Protein AF-A0A183J7J1-F1 (afdb_monomer)

InterPro domains:
  IPR010541 Small nuclear ribonucleoprotein Prp3, C-terminal domain [PF06544] (223-267)
  IPR013881 Pre-mRNA-splicing factor 3 domain [PF08572] (2-200)
  IPR027104 U4/U6 small nuclear ribonucleoprotein Prp3 [PTHR14212] (3-267)

Secondary structure (DSSP, 8-state):
-PPPPPP----TTHHHHHHHHHHHHHHHHHHHHHHHHHHHHTTTHHHHHHHHHS--TTTTTSS---SS-TTTTTT-SSSSS---GGG---TT--SPPP----PPPTT--SS--PPPP---HHHHHHHHHHHHHHHHHHHHHHHHTTSSPPPPP---GGGHHHHHHHHHHH-HHHHHHHHHHHHHHHHHHHHHHHHHHSPPHHHHHHHHHHHHS---TT--EEEEEEES----HHHHHHHHHHHHHTT-EEEEE--SS-EEEEEEE--

Organism: NCBI:txid241478

Sequence (267 aa):
MRQRRQFKFHDKGEFENLANRLRAKTRLEKLQQEISQSAKKTGISSAVKLAMVAPQVAEAADAEVPGIEWWDSVILPGESYDVDVNAIKFDMINSLVEHPIQLKPPGEFHDKKFLKVYLTKKEQKKLRRQNRKEMQREKQEKIRLGLEPPPEPKVKISNLMRVLGSQAVQDPTKMEAHVREQMAKRLKKHEETNLARKLTPEQRAAKKARKLQEDTSGGVYVAVYRVTDLSHPAKKFKVEMNAKQIYLTGTVVLHKDINLIVVEGGK

Foldseek 3Di:
DDDDDDDDDDDPCPVVVVVVVVVVVVVVVVVVVVVCVVCVVVVVNVVVVCVVVVPCVVVVVVPPPFQDDPVCVVQDPDRHPPDDPVPGDRVVDDPDDDDDDDDDDQLPDPDDPDDDDDDDPVVVVVVVVVVVVVVVVVVVVCCVVVVDPDDDDLDDPVCQCVPVVVVCVVPVPVSVVVNVVVVVVVVVVVVVVVVVVDDDPVRVVVVLVVVLQDPCRSHKDKDKDKDQDPPDPVSVVCLVVVCVSSVWDFDWDDDNGIIMTIIMHDD

pLDDT: mean 84.57, std 12.47, range [46.94, 98.38]

Radius of gyration: 44.54 Å; Cα contacts (8 Å, |Δi|>4): 140; chains: 1; bounding box: 117×47×123 Å

Solvent-accessible surface area (backbone atoms only — not comparable to full-atom values): 16437 Å² total; per-residue (Å²): 134,83,82,79,83,76,87,83,84,74,66,92,57,56,66,58,52,50,49,50,52,50,52,51,50,54,49,51,52,50,50,53,50,50,51,54,51,51,27,56,74,70,69,48,44,61,62,57,44,45,73,71,60,52,70,62,64,61,69,66,59,69,51,75,77,66,63,51,56,84,79,50,55,80,67,44,99,58,72,51,80,89,61,66,74,91,74,61,72,59,86,86,68,68,97,74,83,86,80,75,84,86,74,76,68,90,48,70,63,86,67,77,81,75,78,84,87,81,75,55,73,67,52,51,54,47,54,56,50,52,55,51,51,49,56,50,48,55,50,49,49,36,35,74,72,61,79,38,80,81,82,77,84,90,69,43,82,93,43,38,63,81,76,40,35,82,60,35,71,75,40,48,68,61,48,50,50,52,40,50,48,56,47,49,52,52,51,49,53,52,50,50,55,49,54,73,68,49,70,49,74,64,57,47,49,51,55,49,47,61,68,47,56,54,79,45,85,47,49,69,43,74,49,79,44,82,39,59,79,70,80,55,65,72,59,47,50,49,54,55,50,50,31,59,73,51,63,36,48,73,49,74,49,84,46,92,67,55,21,40,41,39,39,31,27,53,133

Structure (mmCIF, N/CA/C/O backbone):
data_AF-A0A183J7J1-F1
#
_entry.id   AF-A0A183J7J1-F1
#
loop_
_atom_site.group_PDB
_atom_site.id
_atom_site.type_symbol
_atom_site.label_atom_id
_atom_site.label_alt_id
_atom_site.label_comp_id
_atom_site.label_asym_id
_atom_site.label_entity_id
_atom_site.label_seq_id
_atom_site.pdbx_PDB_ins_code
_atom_site.Cartn_x
_atom_site.Cartn_y
_atom_site.Cartn_z
_atom_site.occupancy
_atom_site.B_iso_or_equiv
_atom_site.auth_seq_id
_atom_site.auth_comp_id
_atom_site.auth_asym_id
_atom_site.auth_atom_id
_atom_site.pdbx_PDB_model_num
ATOM 1 N N . MET A 1 1 ? 78.275 -30.977 -39.137 1.00 50.03 1 MET A N 1
ATOM 2 C CA . MET A 1 1 ? 78.869 -29.655 -39.453 1.00 50.03 1 MET A CA 1
ATOM 3 C C . MET A 1 1 ? 77.787 -28.587 -39.339 1.00 50.03 1 MET A C 1
ATOM 5 O O . MET A 1 1 ? 76.775 -28.706 -40.012 1.00 50.03 1 MET A O 1
ATOM 9 N N . ARG A 1 2 ? 77.949 -27.582 -38.469 1.00 59.09 2 ARG A N 1
ATOM 10 C CA . ARG A 1 2 ? 77.017 -26.442 -38.370 1.00 59.09 2 ARG A CA 1
ATOM 11 C C . ARG A 1 2 ? 77.270 -25.499 -39.553 1.00 59.09 2 ARG A C 1
ATOM 13 O O . ARG A 1 2 ? 78.400 -25.047 -39.718 1.00 59.09 2 ARG A O 1
ATOM 20 N N . GLN A 1 3 ? 76.250 -25.216 -40.364 1.00 68.25 3 GLN A N 1
ATOM 21 C CA . GLN A 1 3 ? 76.348 -24.232 -41.449 1.00 68.25 3 GLN A CA 1
ATOM 22 C C . GLN A 1 3 ? 76.757 -22.861 -40.885 1.00 68.25 3 GLN A C 1
ATOM 24 O O . GLN A 1 3 ? 76.180 -22.382 -39.905 1.00 68.25 3 GLN A O 1
ATOM 29 N N . ARG A 1 4 ? 77.772 -22.234 -41.494 1.00 70.12 4 ARG A N 1
ATOM 30 C CA . ARG A 1 4 ? 78.181 -20.861 -41.167 1.00 70.12 4 ARG A CA 1
ATOM 31 C C . ARG A 1 4 ? 77.062 -19.901 -41.574 1.00 70.12 4 ARG A C 1
ATOM 33 O O . ARG A 1 4 ? 76.644 -19.898 -42.728 1.00 70.12 4 ARG A O 1
ATOM 40 N N . ARG A 1 5 ? 76.596 -19.077 -40.630 1.00 74.31 5 ARG A N 1
ATOM 41 C CA . ARG A 1 5 ? 75.660 -17.980 -40.911 1.00 74.31 5 ARG A CA 1
ATOM 42 C C . ARG A 1 5 ? 76.338 -16.984 -41.855 1.00 74.31 5 ARG A C 1
ATOM 44 O O . ARG A 1 5 ? 77.410 -16.480 -41.532 1.00 74.31 5 ARG A O 1
ATOM 51 N N . GLN A 1 6 ? 75.725 -16.734 -43.007 1.00 80.62 6 GLN A N 1
ATOM 52 C CA . GLN A 1 6 ? 76.156 -15.696 -43.941 1.00 80.62 6 GLN A CA 1
ATOM 53 C C . GLN A 1 6 ? 75.637 -14.328 -43.479 1.00 80.62 6 GLN A C 1
ATOM 55 O O . GLN A 1 6 ? 74.580 -14.239 -42.850 1.00 80.62 6 GLN A O 1
ATOM 60 N N . PHE A 1 7 ? 76.381 -13.264 -43.783 1.00 79.94 7 PHE A N 1
ATOM 61 C CA . PHE A 1 7 ? 75.931 -11.896 -43.537 1.00 79.94 7 PHE A CA 1
ATOM 62 C C . PHE A 1 7 ? 74.824 -11.537 -44.532 1.00 79.94 7 PHE A C 1
ATOM 64 O O . PHE A 1 7 ? 75.031 -11.595 -45.741 1.00 79.94 7 PHE A O 1
ATOM 71 N N . LYS A 1 8 ? 73.647 -11.170 -44.016 1.00 79.81 8 LYS A N 1
ATOM 72 C CA . LYS A 1 8 ? 72.538 -10.645 -44.815 1.00 79.81 8 LYS A CA 1
ATOM 73 C C . LYS A 1 8 ? 72.629 -9.122 -44.805 1.00 79.81 8 LYS A C 1
ATOM 75 O O . LYS A 1 8 ? 72.312 -8.491 -43.799 1.00 79.81 8 LYS A O 1
ATOM 80 N N . PHE A 1 9 ? 73.136 -8.553 -45.892 1.00 80.94 9 PHE A N 1
ATOM 81 C CA . PHE A 1 9 ? 73.179 -7.107 -46.072 1.00 80.94 9 PHE A CA 1
ATOM 82 C C . PHE A 1 9 ? 71.781 -6.601 -46.438 1.00 80.94 9 PHE A C 1
ATOM 84 O O . PHE A 1 9 ? 71.057 -7.256 -47.183 1.00 80.94 9 PHE A O 1
ATOM 91 N N . HIS A 1 10 ? 71.409 -5.466 -45.860 1.00 83.56 10 HIS A N 1
ATOM 92 C CA . HIS A 1 10 ? 70.147 -4.778 -46.105 1.00 83.56 10 HIS A CA 1
ATOM 93 C C . HIS A 1 10 ? 70.423 -3.486 -46.864 1.00 83.56 10 HIS A C 1
ATOM 95 O O . HIS A 1 10 ? 71.478 -2.869 -46.671 1.00 83.56 10 HIS A O 1
ATOM 101 N N . ASP A 1 11 ? 69.475 -3.072 -47.697 1.00 85.25 11 ASP A N 1
ATOM 102 C CA . ASP A 1 11 ? 69.627 -1.868 -48.500 1.00 85.25 11 ASP A CA 1
ATOM 103 C C . ASP A 1 11 ? 69.658 -0.618 -47.614 1.00 85.25 11 ASP A C 1
ATOM 105 O O . ASP A 1 11 ? 68.985 -0.513 -46.578 1.00 85.25 11 ASP A O 1
ATOM 109 N N . LYS A 1 12 ? 70.471 0.361 -48.022 1.00 81.38 12 LYS A N 1
ATOM 110 C CA . LYS A 1 12 ? 70.628 1.619 -47.288 1.00 81.38 12 LYS A CA 1
ATOM 111 C C . LYS A 1 12 ? 69.261 2.303 -47.148 1.00 81.38 12 LYS A C 1
ATOM 113 O O . LYS A 1 12 ? 68.631 2.644 -48.142 1.00 81.38 12 LYS A O 1
ATOM 118 N N . GLY A 1 13 ? 68.827 2.524 -45.906 1.00 85.38 13 GLY A N 1
ATOM 119 C CA . GLY A 1 13 ? 67.568 3.205 -45.580 1.00 85.38 13 GLY A CA 1
ATOM 120 C C . GLY A 1 13 ? 66.389 2.288 -45.223 1.00 85.38 13 GLY A C 1
ATOM 121 O O . GLY A 1 13 ? 65.382 2.783 -44.717 1.00 85.38 13 GLY A O 1
ATOM 122 N N . GLU A 1 14 ? 66.494 0.962 -45.383 1.00 85.25 14 GLU A N 1
ATOM 123 C CA . GLU A 1 14 ? 65.415 0.024 -45.013 1.00 85.25 14 GLU A CA 1
ATOM 124 C C . GLU A 1 14 ? 65.058 0.133 -43.517 1.00 85.25 14 GLU A C 1
ATOM 126 O O . GLU A 1 14 ? 63.898 0.327 -43.139 1.00 85.25 14 GLU A O 1
ATOM 131 N N . PHE A 1 15 ? 66.077 0.117 -42.655 1.00 86.56 15 PHE A N 1
ATOM 132 C CA . PHE A 1 15 ? 65.901 0.266 -41.211 1.00 86.56 15 PHE A CA 1
ATOM 133 C C . PHE A 1 15 ? 65.574 1.697 -40.778 1.00 86.56 15 PHE A C 1
ATOM 135 O O . PHE A 1 15 ? 64.911 1.881 -39.758 1.00 86.56 15 PHE A O 1
ATOM 142 N N . GLU A 1 16 ? 65.974 2.712 -41.549 1.00 87.81 16 GLU A N 1
ATOM 143 C CA . GLU A 1 16 ? 65.580 4.102 -41.289 1.00 87.81 16 GLU A CA 1
ATOM 144 C C . GLU A 1 16 ? 64.076 4.285 -41.523 1.00 87.81 16 GLU A C 1
ATOM 146 O O . GLU A 1 16 ? 63.375 4.853 -40.683 1.00 87.81 16 GLU A O 1
ATOM 151 N N . ASN A 1 17 ? 63.550 3.710 -42.608 1.00 87.56 17 ASN A N 1
ATOM 152 C CA . ASN A 1 17 ? 62.121 3.697 -42.914 1.00 87.56 17 ASN A CA 1
ATOM 153 C C . ASN A 1 17 ? 61.324 2.890 -41.885 1.00 87.56 17 ASN A C 1
ATOM 155 O O . ASN A 1 17 ? 60.273 3.345 -41.422 1.00 87.56 17 ASN A O 1
ATOM 159 N N . LEU A 1 18 ? 61.832 1.723 -41.478 1.00 90.12 18 LEU A N 1
ATOM 160 C CA . LEU A 1 18 ? 61.223 0.919 -40.419 1.00 90.12 18 LEU A CA 1
ATOM 161 C C . LEU A 1 18 ? 61.182 1.687 -39.089 1.00 90.12 18 LEU A C 1
ATOM 163 O O . LEU A 1 18 ? 60.139 1.735 -38.438 1.00 90.12 18 LEU A O 1
ATOM 167 N N . ALA A 1 19 ? 62.282 2.346 -38.715 1.00 89.38 19 ALA A N 1
ATOM 168 C CA . ALA A 1 19 ? 62.356 3.163 -37.509 1.00 89.38 19 ALA A CA 1
ATOM 169 C C . ALA A 1 19 ? 61.401 4.362 -37.573 1.00 89.38 19 ALA A C 1
ATOM 171 O O . ALA A 1 19 ? 60.740 4.674 -36.584 1.00 89.38 19 ALA A O 1
ATOM 172 N N . ASN A 1 20 ? 61.275 5.015 -38.730 1.00 91.31 20 ASN A N 1
ATOM 173 C CA . ASN A 1 20 ? 60.340 6.122 -38.924 1.00 91.31 20 ASN A CA 1
ATOM 174 C C . ASN A 1 20 ? 58.879 5.667 -38.819 1.00 91.31 20 ASN A C 1
ATOM 176 O O . ASN A 1 20 ? 58.095 6.327 -38.137 1.00 91.31 20 ASN A O 1
ATOM 180 N N . ARG A 1 21 ? 58.523 4.509 -39.393 1.00 90.44 21 ARG A N 1
ATOM 181 C CA . ARG A 1 21 ? 57.197 3.891 -39.208 1.00 90.44 21 ARG A CA 1
ATOM 182 C C . ARG A 1 21 ? 56.931 3.552 -37.747 1.00 90.44 21 ARG A C 1
ATOM 184 O O . ARG A 1 21 ? 55.854 3.856 -37.242 1.00 90.44 21 ARG A O 1
ATOM 191 N N . LEU A 1 22 ? 57.916 2.974 -37.057 1.00 92.81 22 LEU A N 1
ATOM 192 C CA . LEU A 1 22 ? 57.792 2.636 -35.642 1.00 92.81 22 LEU A CA 1
ATOM 193 C C . LEU A 1 22 ? 57.547 3.899 -34.807 1.00 92.81 22 LEU A C 1
ATOM 195 O O . LEU A 1 22 ? 56.581 3.948 -34.057 1.00 92.81 22 LEU A O 1
ATOM 199 N N . ARG A 1 23 ? 58.349 4.954 -35.010 1.00 92.00 23 ARG A N 1
ATOM 200 C CA . ARG A 1 23 ? 58.187 6.256 -34.339 1.00 92.00 23 ARG A CA 1
ATOM 201 C C . ARG A 1 23 ? 56.835 6.895 -34.639 1.00 92.00 23 ARG A C 1
ATOM 203 O O . ARG A 1 23 ? 56.226 7.451 -33.730 1.00 92.00 23 ARG A O 1
ATOM 210 N N . ALA A 1 24 ? 56.367 6.835 -35.886 1.00 88.81 24 ALA A N 1
ATOM 211 C CA . ALA A 1 24 ? 55.054 7.348 -36.270 1.00 88.81 24 ALA A CA 1
ATOM 212 C C . ALA A 1 24 ? 53.933 6.597 -35.538 1.00 88.81 24 ALA A C 1
ATOM 214 O O . ALA A 1 24 ? 53.057 7.233 -34.956 1.00 88.81 24 ALA A O 1
ATOM 215 N N . LYS A 1 25 ? 54.018 5.262 -35.466 1.00 91.62 25 LYS A N 1
ATOM 216 C CA . LYS A 1 25 ? 53.085 4.433 -34.695 1.00 91.62 25 LYS A CA 1
ATOM 217 C C . LYS A 1 25 ? 53.100 4.797 -33.208 1.00 91.62 25 LYS A C 1
ATOM 219 O O . LYS A 1 25 ? 52.044 5.039 -32.635 1.00 91.62 25 LYS A O 1
ATOM 224 N N . THR A 1 26 ? 54.279 4.940 -32.598 1.00 90.38 26 THR A N 1
ATOM 225 C CA . THR A 1 26 ? 54.386 5.333 -31.181 1.00 90.38 26 THR A CA 1
ATOM 226 C C . THR A 1 26 ? 53.848 6.745 -30.930 1.00 90.38 26 THR A C 1
ATOM 228 O O . THR A 1 26 ? 53.271 7.004 -29.878 1.00 90.38 26 THR A O 1
ATOM 231 N N . ARG A 1 27 ? 54.020 7.681 -31.878 1.00 88.06 27 ARG A N 1
ATOM 232 C CA . ARG A 1 27 ? 53.439 9.034 -31.789 1.00 88.06 27 ARG A CA 1
ATOM 233 C C . ARG A 1 27 ? 51.917 8.995 -31.847 1.00 88.06 27 ARG A C 1
ATOM 235 O O . ARG A 1 27 ? 51.290 9.673 -31.044 1.00 88.06 27 ARG A O 1
ATOM 242 N N . LEU A 1 28 ? 51.339 8.197 -32.745 1.00 85.19 28 LEU A N 1
ATOM 243 C CA . LEU A 1 28 ? 49.889 8.019 -32.830 1.00 85.19 28 LEU A CA 1
ATOM 244 C C . LEU A 1 28 ? 49.324 7.389 -31.552 1.00 85.19 28 LEU A C 1
ATOM 246 O O . LEU A 1 28 ? 48.333 7.886 -31.027 1.00 85.19 28 LEU A O 1
ATOM 250 N N . GLU A 1 29 ? 49.986 6.371 -30.998 1.00 87.75 29 GLU A N 1
ATOM 251 C CA . GLU A 1 29 ? 49.590 5.763 -29.720 1.00 87.75 29 GLU A CA 1
ATOM 252 C C . GLU A 1 29 ? 49.668 6.763 -28.556 1.00 87.75 29 GLU A C 1
ATOM 254 O O . GLU A 1 29 ? 48.747 6.835 -27.743 1.00 87.75 29 GLU A O 1
ATOM 259 N N . LYS A 1 30 ? 50.724 7.588 -28.490 1.00 88.88 30 LYS A N 1
ATOM 260 C CA . LYS A 1 30 ? 50.824 8.668 -27.493 1.00 88.88 30 LYS A CA 1
ATOM 261 C C . LYS A 1 30 ? 49.721 9.707 -27.661 1.00 88.88 30 LYS A C 1
ATOM 263 O O . LYS A 1 30 ? 49.088 10.064 -26.674 1.00 88.88 30 LYS A O 1
ATOM 268 N N . LEU A 1 31 ? 49.451 10.141 -28.891 1.00 80.06 31 LEU A N 1
ATOM 269 C CA . LEU A 1 31 ? 48.384 11.097 -29.186 1.00 80.06 31 LEU A CA 1
ATOM 270 C C . LEU A 1 31 ? 47.016 10.528 -28.782 1.00 80.06 31 LEU A C 1
ATOM 272 O O . LEU A 1 31 ? 46.217 11.207 -28.145 1.00 80.06 31 LEU A O 1
ATOM 276 N N . GLN A 1 32 ? 46.762 9.251 -29.077 1.00 81.06 32 GLN A N 1
ATOM 277 C CA . GLN A 1 32 ? 45.548 8.548 -28.666 1.00 81.06 32 GLN A CA 1
ATOM 278 C C . GLN A 1 32 ? 45.433 8.468 -27.135 1.00 81.06 32 GLN A C 1
ATOM 280 O O . GLN A 1 32 ? 44.353 8.688 -26.580 1.00 81.06 32 GLN A O 1
ATOM 285 N N . GLN A 1 33 ? 46.539 8.206 -26.432 1.00 84.06 33 GLN A N 1
ATOM 286 C CA . GLN A 1 33 ? 46.578 8.231 -24.970 1.00 84.06 33 GLN A CA 1
ATOM 287 C C . GLN A 1 33 ? 46.314 9.636 -24.415 1.00 84.06 33 GLN A C 1
ATOM 289 O O . GLN A 1 33 ? 45.506 9.765 -23.496 1.00 84.06 33 GLN A O 1
ATOM 294 N N . GLU A 1 34 ? 46.913 10.682 -24.980 1.00 83.50 34 GLU A N 1
ATOM 295 C CA . GLU A 1 34 ? 46.702 12.078 -24.576 1.00 83.50 34 GLU A CA 1
ATOM 296 C C . GLU A 1 34 ? 45.262 12.537 -24.812 1.00 83.50 34 GLU A C 1
ATOM 298 O O . GLU A 1 34 ? 44.652 13.117 -23.912 1.00 83.50 34 GLU A O 1
ATOM 303 N N . ILE A 1 35 ? 44.673 12.208 -25.966 1.00 79.12 35 ILE A N 1
ATOM 304 C CA . ILE A 1 35 ? 43.254 12.452 -26.254 1.00 79.12 35 ILE A CA 1
ATOM 305 C C . ILE A 1 35 ? 42.384 11.707 -25.236 1.00 79.12 35 ILE A C 1
ATOM 307 O O . ILE A 1 35 ? 41.473 12.298 -24.659 1.00 79.12 35 ILE A O 1
ATOM 311 N N . SER A 1 36 ? 42.692 10.441 -24.926 1.00 76.06 36 SER A N 1
ATOM 312 C CA . SER A 1 36 ? 41.942 9.671 -23.923 1.00 76.06 36 SER A CA 1
ATOM 313 C C . SER A 1 36 ? 42.050 10.262 -22.509 1.00 76.06 36 SER A C 1
ATOM 315 O O . SER A 1 36 ? 41.080 10.237 -21.750 1.00 76.06 36 SER A O 1
ATOM 317 N N . GLN A 1 37 ? 43.210 10.808 -22.132 1.00 80.88 37 GLN A N 1
ATOM 318 C CA . GLN A 1 37 ? 43.430 11.435 -20.829 1.00 80.88 37 GLN A CA 1
ATOM 319 C C . GLN A 1 37 ? 42.753 12.805 -20.746 1.00 80.88 37 GLN A C 1
ATOM 321 O O . GLN A 1 37 ? 42.123 13.114 -19.737 1.00 80.88 37 GLN A O 1
ATOM 326 N N . SER A 1 38 ? 42.820 13.599 -21.813 1.00 76.50 38 SER A N 1
ATOM 327 C CA . SER A 1 38 ? 42.137 14.891 -21.920 1.00 76.50 38 SER A CA 1
ATOM 328 C C . SER A 1 38 ? 40.614 14.724 -21.939 1.00 76.50 38 SER A C 1
ATOM 330 O O . SER A 1 38 ? 39.910 15.450 -21.239 1.00 76.50 38 SER A O 1
ATOM 332 N N . ALA A 1 39 ? 40.090 13.703 -22.626 1.00 71.56 39 ALA A N 1
ATOM 333 C CA . ALA A 1 39 ? 38.671 13.339 -22.595 1.00 71.56 39 ALA A CA 1
ATOM 334 C C . ALA A 1 39 ? 38.208 12.863 -21.203 1.00 71.56 39 ALA A C 1
ATOM 336 O O . ALA A 1 39 ? 37.089 13.158 -20.785 1.00 71.56 39 ALA A O 1
ATOM 337 N N . LYS A 1 40 ? 39.069 12.163 -20.444 1.00 69.19 40 LYS A N 1
ATOM 338 C CA . LYS A 1 40 ? 38.811 11.817 -19.031 1.00 69.19 40 LYS A CA 1
ATOM 339 C C . LYS A 1 40 ? 38.784 13.052 -18.128 1.00 69.19 40 LYS A C 1
ATOM 341 O O . LYS A 1 40 ? 37.948 13.112 -17.237 1.00 69.19 40 LYS A O 1
ATOM 346 N N . LYS A 1 41 ? 39.672 14.028 -18.353 1.00 75.62 41 LYS A N 1
ATOM 347 C CA . LYS A 1 41 ? 39.737 15.277 -17.568 1.00 75.62 41 LYS A CA 1
ATOM 348 C C . LYS A 1 41 ? 38.568 16.227 -17.845 1.00 75.62 41 LYS A C 1
ATOM 350 O O . LYS A 1 41 ? 38.117 16.901 -16.931 1.00 75.62 41 LYS A O 1
ATOM 355 N N . THR A 1 42 ? 38.080 16.274 -19.084 1.00 71.19 42 THR A N 1
ATOM 356 C CA . THR A 1 42 ? 36.971 17.151 -19.512 1.00 71.19 42 THR A CA 1
ATOM 357 C C . THR A 1 42 ? 35.584 16.539 -19.301 1.00 71.19 42 THR A C 1
ATOM 359 O O . THR A 1 42 ? 34.584 17.190 -19.581 1.00 71.19 42 THR A O 1
ATOM 362 N N . GLY A 1 43 ? 35.495 15.291 -18.826 1.00 60.97 43 GLY A N 1
ATOM 363 C CA . GLY A 1 43 ? 34.215 14.610 -18.600 1.00 60.97 43 GLY A CA 1
ATOM 364 C C . GLY A 1 43 ? 33.514 14.110 -19.874 1.00 60.97 43 GLY A C 1
ATOM 365 O O . GLY A 1 43 ? 32.453 13.508 -19.781 1.00 60.97 43 GLY A O 1
ATOM 366 N N . ILE A 1 44 ? 34.117 14.272 -21.061 1.00 65.25 44 ILE A N 1
ATOM 367 C CA . ILE A 1 44 ? 33.566 13.842 -22.370 1.00 65.25 44 ILE A CA 1
ATOM 368 C C . ILE A 1 44 ? 33.931 12.372 -22.687 1.00 65.25 44 ILE A C 1
ATOM 370 O O . ILE A 1 44 ? 33.662 11.833 -23.760 1.00 65.25 44 ILE A O 1
ATOM 374 N N . SER A 1 45 ? 34.536 11.665 -21.729 1.00 62.28 45 SER A N 1
ATOM 375 C CA . SER A 1 45 ? 34.983 10.277 -21.899 1.00 62.28 45 SER A CA 1
ATOM 376 C C . SER A 1 45 ? 33.873 9.296 -22.304 1.00 62.28 45 SER A C 1
ATOM 378 O O . SER A 1 45 ? 34.164 8.299 -22.965 1.00 62.28 45 SER A O 1
ATOM 380 N N . SER A 1 46 ? 32.617 9.589 -21.953 1.00 57.47 46 SER A N 1
ATOM 381 C CA . SER A 1 46 ? 31.440 8.793 -22.306 1.00 57.47 46 SER A CA 1
ATOM 382 C C . SER A 1 46 ? 31.061 8.922 -23.780 1.00 57.47 46 SER A C 1
ATOM 384 O O . SER A 1 46 ? 30.777 7.901 -24.387 1.00 57.47 46 SER A O 1
ATOM 386 N N . ALA A 1 47 ? 31.132 10.114 -24.384 1.00 58.09 47 ALA A N 1
ATOM 387 C CA . ALA A 1 47 ? 30.810 10.335 -25.799 1.00 58.09 47 ALA A CA 1
ATOM 388 C C . ALA A 1 47 ? 31.852 9.707 -26.740 1.00 58.09 47 ALA A C 1
ATOM 390 O O . ALA A 1 47 ? 31.492 9.081 -27.731 1.00 58.09 47 ALA A O 1
ATOM 391 N N . VAL A 1 48 ? 33.142 9.793 -26.392 1.00 62.84 48 VAL A N 1
ATOM 392 C CA . VAL A 1 48 ? 34.221 9.139 -27.158 1.00 62.84 48 VAL A CA 1
ATOM 393 C C . VAL A 1 48 ? 34.134 7.617 -27.032 1.00 62.84 48 VAL A C 1
ATOM 395 O O . VAL A 1 48 ? 34.303 6.910 -28.019 1.00 62.84 48 VAL A O 1
ATOM 398 N N . LYS A 1 49 ? 33.811 7.091 -25.840 1.00 58.22 49 LYS A N 1
ATOM 399 C CA . LYS A 1 49 ? 33.546 5.657 -25.676 1.00 58.22 49 LYS A CA 1
ATOM 400 C C . LYS A 1 49 ? 32.265 5.215 -26.363 1.00 58.22 49 LYS A C 1
ATOM 402 O O . LYS A 1 49 ? 32.294 4.150 -26.938 1.00 58.22 49 LYS A O 1
ATOM 407 N N . LEU A 1 50 ? 31.179 5.984 -26.347 1.00 55.47 50 LEU A N 1
ATOM 408 C CA . LEU A 1 50 ? 29.957 5.669 -27.097 1.00 55.47 50 LEU A CA 1
ATOM 409 C C . LEU A 1 50 ? 30.208 5.674 -28.604 1.00 55.47 50 LEU A C 1
ATOM 411 O O . LEU A 1 50 ? 29.683 4.815 -29.289 1.00 55.47 50 LEU A O 1
ATOM 415 N N . ALA A 1 51 ? 31.064 6.557 -29.114 1.00 58.78 51 ALA A N 1
ATOM 416 C CA . ALA A 1 51 ? 31.506 6.498 -30.506 1.00 58.78 51 ALA A CA 1
ATOM 417 C C . ALA A 1 51 ? 32.377 5.258 -30.807 1.00 58.78 51 ALA A C 1
ATOM 419 O O . ALA A 1 51 ? 32.411 4.798 -31.941 1.00 58.78 51 ALA A O 1
ATOM 420 N N . MET A 1 52 ? 33.067 4.705 -29.800 1.00 57.56 52 MET A N 1
ATOM 421 C CA . MET A 1 52 ? 33.882 3.481 -29.908 1.00 57.56 52 MET A CA 1
ATOM 422 C C . MET A 1 52 ? 33.136 2.176 -29.546 1.00 57.56 52 MET A C 1
ATOM 424 O O . MET A 1 52 ? 33.619 1.103 -29.884 1.00 57.56 52 MET A O 1
ATOM 428 N N . VAL A 1 53 ? 32.023 2.260 -28.807 1.00 51.19 53 VAL A N 1
ATOM 429 C CA . VAL A 1 53 ? 31.224 1.154 -28.225 1.00 51.19 53 VAL A CA 1
ATOM 430 C C . VAL A 1 53 ? 29.822 1.107 -28.823 1.00 51.19 53 VAL A C 1
ATOM 432 O O . VAL A 1 53 ? 29.102 0.144 -28.574 1.00 51.19 53 VAL A O 1
ATOM 435 N N . ALA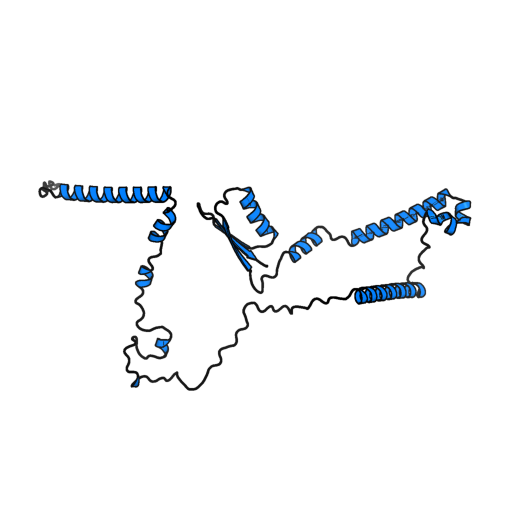 A 1 54 ? 29.422 2.101 -29.628 1.00 48.72 54 ALA A N 1
ATOM 436 C CA . ALA A 1 54 ? 28.356 1.896 -30.593 1.00 48.72 54 ALA A CA 1
ATOM 437 C C . ALA A 1 54 ? 28.690 0.562 -31.260 1.00 48.72 54 ALA A C 1
ATOM 439 O O . ALA A 1 54 ? 29.791 0.443 -31.816 1.00 48.72 54 ALA A O 1
ATOM 440 N N . PRO A 1 55 ? 27.836 -0.467 -31.093 1.00 46.94 55 PRO A N 1
ATOM 441 C CA . PRO A 1 55 ? 28.088 -1.720 -31.758 1.00 46.94 55 PRO A CA 1
ATOM 442 C C . PRO A 1 55 ? 28.272 -1.341 -33.212 1.00 46.94 55 PRO A C 1
ATOM 444 O O . PRO A 1 55 ? 27.621 -0.413 -33.709 1.00 46.94 55 PRO A O 1
ATOM 447 N N . GLN A 1 56 ? 29.213 -1.998 -33.865 1.00 50.16 56 GLN A N 1
ATOM 448 C CA . GLN A 1 56 ? 29.211 -2.016 -35.302 1.00 50.16 56 GLN A CA 1
ATOM 449 C C . GLN A 1 56 ? 27.818 -2.502 -35.713 1.00 50.16 56 GLN A C 1
ATOM 451 O O . GLN A 1 56 ? 27.568 -3.689 -35.831 1.00 50.16 56 GLN A O 1
ATOM 456 N N . VAL A 1 57 ? 26.885 -1.574 -35.929 1.00 49.56 57 VAL A N 1
ATOM 457 C CA . VAL A 1 57 ? 25.684 -1.822 -36.721 1.00 49.56 57 VAL A CA 1
ATOM 458 C C . VAL A 1 57 ? 26.136 -2.256 -38.123 1.00 49.56 57 VAL A C 1
ATOM 460 O O . VAL A 1 57 ? 25.369 -2.869 -38.842 1.00 49.56 57 VAL A O 1
ATOM 463 N N . ALA A 1 58 ? 27.416 -2.041 -38.460 1.00 51.03 58 ALA A N 1
ATOM 464 C CA . ALA A 1 58 ? 28.110 -2.688 -39.558 1.00 51.03 58 ALA A CA 1
ATOM 465 C C . ALA A 1 58 ? 28.180 -4.234 -39.465 1.00 51.03 58 ALA A C 1
ATOM 467 O O . ALA A 1 58 ? 28.030 -4.860 -40.498 1.00 51.03 58 ALA A O 1
ATOM 468 N N . GLU A 1 59 ? 28.290 -4.885 -38.295 1.00 50.59 59 GL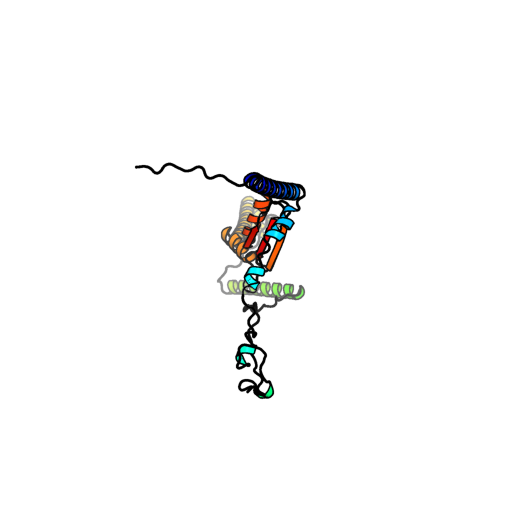U A N 1
ATOM 469 C CA . GLU A 1 59 ? 28.269 -6.369 -38.232 1.00 50.59 59 GLU A CA 1
ATOM 470 C C . GLU A 1 59 ? 26.852 -6.946 -38.425 1.00 50.59 59 GLU A C 1
ATOM 472 O O . GLU A 1 59 ? 26.697 -8.075 -38.878 1.00 50.59 59 GLU A O 1
ATOM 477 N N . ALA A 1 60 ? 25.800 -6.165 -38.146 1.00 50.12 60 ALA A N 1
ATOM 478 C CA . ALA A 1 60 ? 24.434 -6.489 -38.573 1.00 50.12 60 ALA A CA 1
ATOM 479 C C . ALA A 1 60 ? 24.139 -6.038 -40.018 1.00 50.12 60 ALA A C 1
ATOM 481 O O . ALA A 1 60 ? 23.117 -6.429 -40.575 1.00 50.12 60 ALA A O 1
ATOM 482 N N . ALA A 1 61 ? 25.019 -5.233 -40.621 1.00 51.56 61 ALA A N 1
ATOM 483 C CA . ALA A 1 61 ? 24.956 -4.860 -42.033 1.00 51.56 61 ALA A CA 1
ATOM 484 C C . ALA A 1 61 ? 25.633 -5.896 -42.950 1.00 51.56 61 ALA A C 1
ATOM 486 O O . ALA A 1 61 ? 25.450 -5.819 -44.160 1.00 51.56 61 ALA A O 1
ATOM 487 N N . ASP A 1 62 ? 26.365 -6.866 -42.384 1.00 51.28 62 ASP A N 1
ATOM 488 C CA . ASP A 1 62 ? 26.906 -8.030 -43.104 1.00 51.28 62 ASP A CA 1
ATOM 489 C C . ASP A 1 62 ? 25.902 -9.196 -43.198 1.00 51.28 62 ASP A C 1
ATOM 491 O O . ASP A 1 62 ? 26.172 -10.201 -43.857 1.00 51.28 62 ASP A O 1
ATOM 495 N N . ALA A 1 63 ? 24.721 -9.083 -42.574 1.00 59.53 63 ALA A N 1
ATOM 496 C CA . ALA A 1 63 ? 23.583 -9.874 -43.020 1.00 59.53 63 ALA A CA 1
ATOM 497 C C . ALA A 1 63 ? 23.193 -9.323 -44.395 1.00 59.53 63 ALA A C 1
ATOM 499 O O . ALA A 1 63 ? 22.696 -8.199 -44.471 1.00 59.53 63 ALA A O 1
ATOM 500 N N . GLU A 1 64 ? 23.463 -10.080 -45.467 1.00 68.75 64 GLU A N 1
ATOM 501 C CA . GLU A 1 64 ? 22.969 -9.753 -46.807 1.00 68.75 64 GLU A CA 1
ATOM 502 C C . GLU A 1 64 ? 21.494 -9.380 -46.679 1.00 68.75 64 GLU A C 1
ATOM 504 O O . GLU A 1 64 ? 20.680 -10.200 -46.248 1.00 68.75 64 GLU A O 1
ATOM 509 N N . VAL A 1 65 ? 21.177 -8.111 -46.963 1.00 73.19 65 VAL A N 1
ATOM 510 C CA . VAL A 1 65 ? 19.799 -7.625 -46.973 1.00 73.19 65 VAL A CA 1
ATOM 511 C C . VAL A 1 65 ? 19.032 -8.582 -47.879 1.00 73.19 65 VAL A C 1
ATOM 513 O O . VAL A 1 65 ? 19.385 -8.673 -49.058 1.00 73.19 65 VAL A O 1
ATOM 516 N N . PRO A 1 66 ? 18.046 -9.333 -47.351 1.00 79.44 66 PRO A N 1
ATOM 517 C CA . PRO A 1 66 ? 17.333 -10.301 -48.161 1.00 79.44 66 PRO A CA 1
ATOM 518 C C . PRO A 1 66 ? 16.744 -9.604 -49.383 1.00 79.44 66 PRO A C 1
ATOM 520 O O . PRO A 1 66 ? 16.171 -8.520 -49.264 1.00 79.44 66 PRO A O 1
ATOM 523 N N . GLY A 1 67 ? 16.886 -10.223 -50.556 1.00 80.44 67 GLY A N 1
ATOM 524 C CA . GLY A 1 67 ? 16.357 -9.672 -51.807 1.00 80.44 67 GLY A CA 1
ATOM 525 C C . GLY A 1 67 ? 14.837 -9.479 -51.795 1.00 80.44 67 GLY A C 1
ATOM 526 O O . GLY A 1 67 ? 14.329 -8.709 -52.607 1.00 80.44 67 GLY A O 1
ATOM 527 N N . ILE A 1 68 ? 14.137 -10.146 -50.866 1.00 85.50 68 ILE A N 1
ATOM 528 C CA . ILE A 1 68 ? 12.696 -10.064 -50.615 1.00 85.50 68 ILE A CA 1
ATOM 529 C C . ILE A 1 68 ? 12.421 -10.071 -49.104 1.00 85.50 68 ILE A C 1
ATOM 531 O O . ILE A 1 68 ? 13.030 -10.834 -48.348 1.00 85.50 68 ILE A O 1
ATOM 535 N N . GLU A 1 69 ? 11.461 -9.257 -48.660 1.00 88.38 69 GLU A N 1
ATOM 536 C CA . GLU A 1 69 ? 10.969 -9.265 -47.283 1.00 88.38 69 GLU A CA 1
ATOM 537 C C . GLU A 1 69 ? 10.124 -10.519 -46.967 1.00 88.38 69 GLU A C 1
ATOM 539 O O . GLU A 1 69 ? 9.405 -11.066 -47.798 1.00 88.38 69 GLU A O 1
ATOM 544 N N . TRP A 1 70 ? 10.169 -10.995 -45.722 1.00 86.75 70 TRP A N 1
ATOM 545 C CA . TRP A 1 70 ? 9.577 -12.282 -45.313 1.00 86.75 70 TRP A CA 1
ATOM 546 C C . TRP A 1 70 ? 8.055 -12.411 -45.504 1.00 86.75 70 TRP A C 1
ATOM 548 O O . TRP A 1 70 ? 7.538 -13.525 -45.488 1.00 86.75 70 TRP A O 1
ATOM 558 N N . TRP A 1 71 ? 7.324 -11.302 -45.619 1.00 86.19 71 TRP A N 1
ATOM 559 C CA . TRP A 1 71 ? 5.881 -11.307 -45.872 1.00 86.19 71 TRP A CA 1
ATOM 560 C C . TRP A 1 71 ? 5.562 -11.391 -47.373 1.00 86.19 71 TRP A C 1
ATOM 562 O O . TRP A 1 71 ? 4.534 -11.955 -47.740 1.00 86.19 71 TRP A O 1
ATOM 572 N N . ASP A 1 72 ? 6.464 -10.911 -48.232 1.00 84.06 72 ASP A N 1
ATOM 573 C CA . ASP A 1 72 ? 6.363 -11.000 -49.692 1.00 84.06 72 ASP A CA 1
ATOM 574 C C . ASP A 1 72 ? 6.741 -12.384 -50.225 1.00 84.06 72 ASP A C 1
ATOM 576 O O . ASP A 1 72 ? 6.188 -12.830 -51.229 1.00 84.06 72 ASP A O 1
ATOM 580 N N . SER A 1 73 ? 7.643 -13.099 -49.548 1.00 83.69 73 SER A N 1
ATOM 581 C CA . SER A 1 73 ? 8.104 -14.435 -49.966 1.00 83.69 73 SER A CA 1
ATOM 582 C C . SER A 1 73 ? 6.993 -15.488 -50.024 1.00 83.69 73 SER A C 1
ATOM 584 O O . SER A 1 73 ? 7.127 -16.508 -50.693 1.00 83.69 73 SER A O 1
ATOM 586 N N . VAL A 1 74 ? 5.884 -15.250 -49.323 1.00 83.94 74 VAL A N 1
ATOM 587 C CA . VAL A 1 74 ? 4.701 -16.120 -49.326 1.00 83.94 74 VAL A CA 1
ATOM 588 C C . VAL A 1 74 ? 3.852 -15.908 -50.585 1.00 83.94 74 VAL A C 1
ATOM 590 O O . VAL A 1 74 ? 3.103 -16.797 -50.987 1.00 83.94 74 VAL A O 1
ATOM 593 N N . ILE A 1 75 ? 3.963 -14.733 -51.207 1.00 82.19 75 ILE A N 1
ATOM 594 C CA . ILE A 1 75 ? 3.148 -14.300 -52.346 1.00 82.19 75 ILE A CA 1
ATOM 595 C C . ILE A 1 75 ? 3.945 -14.412 -53.650 1.00 82.19 75 ILE A C 1
ATOM 597 O O . ILE A 1 75 ? 3.398 -14.798 -54.684 1.00 82.19 75 ILE A O 1
ATOM 601 N N . LEU A 1 76 ? 5.233 -14.065 -53.611 1.00 81.50 76 LEU A N 1
ATOM 602 C CA . LEU A 1 76 ? 6.103 -14.031 -54.777 1.00 81.50 76 LEU A CA 1
ATOM 603 C C . LEU A 1 76 ? 6.782 -15.395 -54.998 1.00 81.50 76 LEU A C 1
ATOM 605 O O . LEU A 1 76 ? 7.336 -15.967 -54.064 1.00 81.50 76 LEU A O 1
ATOM 609 N N . PRO A 1 77 ? 6.806 -15.918 -56.237 1.00 74.69 77 PRO A N 1
ATOM 610 C CA . PRO A 1 77 ? 7.401 -17.220 -56.548 1.00 74.69 77 PRO A CA 1
ATOM 611 C C . PRO A 1 77 ? 8.941 -17.205 -56.677 1.00 74.69 77 PRO A C 1
ATOM 613 O O . PRO A 1 77 ? 9.513 -18.211 -57.093 1.00 74.69 77 PRO A O 1
ATOM 616 N N . GLY A 1 78 ? 9.615 -16.086 -56.378 1.00 72.81 78 GLY A N 1
ATOM 617 C CA . GLY A 1 78 ? 11.058 -15.884 -56.588 1.00 72.81 78 GLY A CA 1
ATOM 618 C C . GLY A 1 78 ? 11.789 -15.339 -55.356 1.00 72.81 78 GLY A C 1
ATOM 619 O O . GLY A 1 78 ? 11.166 -15.095 -54.332 1.00 72.81 78 GLY A O 1
ATOM 620 N N . GLU A 1 79 ? 13.110 -15.153 -55.468 1.00 73.31 79 GLU A N 1
ATOM 621 C CA . GLU A 1 79 ? 13.997 -14.612 -54.411 1.00 73.31 79 GLU A CA 1
ATOM 622 C C . GLU A 1 79 ? 14.335 -13.116 -54.602 1.00 73.31 79 GLU A C 1
ATOM 624 O O . GLU A 1 79 ? 15.037 -12.520 -53.784 1.00 73.31 79 GLU A O 1
ATOM 629 N N . SER A 1 80 ? 13.826 -12.493 -55.673 1.00 77.69 80 SER A N 1
ATOM 630 C CA . SER A 1 80 ? 13.949 -11.059 -55.960 1.00 77.69 80 SER A CA 1
ATOM 631 C C . SER A 1 80 ? 12.617 -10.436 -56.399 1.00 77.69 80 SER A C 1
ATOM 633 O O . SER A 1 80 ? 11.733 -11.111 -56.927 1.00 77.69 80 SER A O 1
ATOM 635 N N . TYR A 1 81 ? 12.490 -9.117 -56.231 1.00 81.06 81 TYR A N 1
ATOM 636 C CA . TYR A 1 81 ? 11.330 -8.339 -56.692 1.00 81.06 81 TYR A CA 1
ATOM 637 C C . TYR A 1 81 ? 11.223 -8.190 -58.224 1.00 81.06 81 TYR A C 1
ATOM 639 O O . TYR A 1 81 ? 10.275 -7.576 -58.711 1.00 81.06 81 TYR A O 1
ATOM 647 N N . ASP A 1 82 ? 12.172 -8.734 -58.992 1.00 79.19 82 ASP A N 1
ATOM 648 C CA . ASP A 1 82 ? 12.201 -8.651 -60.458 1.00 79.19 82 ASP A CA 1
ATOM 649 C C . ASP A 1 82 ? 11.349 -9.770 -61.083 1.00 79.19 82 ASP A C 1
ATOM 651 O O . ASP A 1 82 ? 11.847 -10.723 -61.685 1.00 79.19 82 ASP A O 1
ATOM 655 N N . VAL A 1 83 ? 10.037 -9.693 -60.851 1.00 72.25 83 VAL A N 1
ATOM 656 C CA . VAL A 1 83 ? 9.035 -10.665 -61.310 1.00 72.25 83 VAL A CA 1
ATOM 657 C C . VAL A 1 83 ? 7.967 -9.983 -62.163 1.00 72.25 83 VAL A C 1
ATOM 659 O O . VAL A 1 83 ? 7.458 -8.916 -61.821 1.00 72.25 83 VAL A O 1
ATOM 662 N N . ASP A 1 84 ? 7.604 -10.613 -63.285 1.00 75.69 84 ASP A N 1
ATOM 663 C CA . ASP A 1 84 ? 6.550 -10.117 -64.176 1.00 75.69 84 ASP A CA 1
ATOM 664 C C . ASP A 1 84 ? 5.182 -10.216 -63.491 1.00 75.69 84 ASP A C 1
ATOM 666 O O . ASP A 1 84 ? 4.641 -11.306 -63.296 1.00 75.69 84 ASP A O 1
ATOM 670 N N . VAL A 1 85 ? 4.612 -9.056 -63.157 1.00 70.06 85 VAL A N 1
ATOM 671 C CA . VAL A 1 85 ? 3.338 -8.901 -62.439 1.00 70.06 85 VAL A CA 1
ATOM 672 C C . VAL A 1 85 ? 2.187 -9.646 -63.125 1.00 70.06 85 VAL A C 1
ATOM 674 O O . VAL A 1 85 ? 1.295 -10.152 -62.448 1.00 70.06 85 VAL A O 1
ATOM 677 N N . ASN A 1 86 ? 2.215 -9.773 -64.457 1.00 70.25 86 ASN A N 1
ATOM 678 C CA . ASN A 1 86 ? 1.158 -10.451 -65.216 1.00 70.25 86 ASN A CA 1
ATOM 679 C C . ASN A 1 86 ? 1.244 -11.986 -65.146 1.00 70.25 86 ASN A C 1
ATOM 681 O O . ASN A 1 86 ? 0.271 -12.669 -65.466 1.00 70.25 86 ASN A O 1
ATOM 685 N N . ALA A 1 87 ? 2.393 -12.531 -64.738 1.00 69.50 87 ALA A N 1
ATOM 686 C CA . ALA A 1 87 ? 2.619 -13.965 -64.578 1.00 69.50 87 ALA A CA 1
ATOM 687 C C . ALA A 1 87 ? 2.388 -14.451 -63.133 1.00 69.50 87 ALA A C 1
ATOM 689 O O . ALA A 1 87 ? 2.412 -15.661 -62.882 1.00 69.50 87 ALA A O 1
ATOM 690 N N . ILE A 1 88 ? 2.153 -13.533 -62.185 1.00 70.56 88 ILE A N 1
ATOM 691 C CA . ILE A 1 88 ? 1.942 -13.862 -60.773 1.00 70.56 88 ILE A CA 1
ATOM 692 C C . ILE A 1 88 ? 0.547 -14.461 -60.590 1.00 70.56 88 ILE A C 1
ATOM 694 O O . ILE A 1 88 ? -0.479 -13.813 -60.802 1.00 70.56 88 ILE A O 1
ATOM 698 N N . LYS A 1 89 ? 0.510 -15.718 -60.152 1.00 70.50 89 LYS A N 1
ATOM 699 C CA . LYS A 1 89 ? -0.718 -16.367 -59.698 1.00 70.50 89 LYS A CA 1
ATOM 700 C C . LYS A 1 89 ? -0.907 -16.074 -58.218 1.00 70.50 89 LYS A C 1
ATOM 702 O O . LYS A 1 89 ? -0.229 -16.648 -57.373 1.00 70.50 89 LYS A O 1
ATOM 707 N N . PHE A 1 90 ? -1.832 -15.177 -57.903 1.00 73.31 90 PHE A N 1
ATOM 708 C CA . PHE A 1 90 ? -2.183 -14.848 -56.526 1.00 73.31 90 PHE A CA 1
ATOM 709 C C . PHE A 1 90 ? -3.119 -15.903 -55.914 1.00 73.31 90 PHE A C 1
ATOM 711 O O . PHE A 1 90 ? -4.228 -15.586 -55.497 1.00 73.31 90 PHE A O 1
ATOM 718 N N . ASP A 1 91 ? -2.682 -17.163 -55.852 1.00 75.19 91 ASP A N 1
ATOM 719 C CA . ASP A 1 91 ? -3.518 -18.286 -55.393 1.00 75.19 91 ASP A CA 1
ATOM 720 C C . ASP A 1 91 ? -3.996 -18.116 -53.934 1.00 75.19 91 ASP A C 1
ATOM 722 O O . ASP A 1 91 ? -5.044 -18.638 -53.551 1.00 75.19 91 ASP A O 1
ATOM 726 N N . MET A 1 92 ? -3.256 -17.351 -53.120 1.00 74.06 92 MET A N 1
ATOM 727 C CA . MET A 1 92 ? -3.623 -17.026 -51.735 1.00 74.06 92 MET A CA 1
ATOM 728 C C . MET A 1 92 ? -4.485 -15.763 -51.587 1.00 74.06 92 MET A C 1
ATOM 730 O O . MET A 1 92 ? -5.109 -15.587 -50.541 1.00 74.06 92 MET A O 1
ATOM 734 N N . ILE A 1 93 ? -4.544 -14.881 -52.593 1.00 83.44 93 ILE A N 1
ATOM 735 C CA . ILE A 1 93 ? -5.324 -13.639 -52.508 1.00 83.44 93 ILE A CA 1
ATOM 736 C C . ILE A 1 93 ? -6.713 -13.901 -53.078 1.00 83.44 93 ILE A C 1
ATOM 738 O O . ILE A 1 93 ? -6.895 -14.152 -54.266 1.00 83.44 93 ILE A O 1
ATOM 742 N N . ASN A 1 94 ? -7.720 -13.810 -52.221 1.00 86.12 94 ASN A N 1
ATOM 743 C CA . ASN A 1 94 ? -9.120 -13.949 -52.594 1.00 86.12 94 ASN A CA 1
ATOM 744 C C . ASN A 1 94 ? -9.934 -12.773 -52.025 1.00 86.12 94 ASN A C 1
ATOM 746 O O . ASN A 1 94 ? -9.410 -11.906 -51.330 1.00 86.12 94 ASN A O 1
ATOM 750 N N . SER A 1 95 ? -11.231 -12.719 -52.330 1.00 91.38 95 SER A N 1
ATOM 751 C CA . SER A 1 95 ? -12.130 -11.671 -51.826 1.00 91.38 95 SER A CA 1
ATOM 752 C C . SER A 1 95 ? -12.632 -11.918 -50.393 1.00 91.38 95 SER A C 1
ATOM 754 O O . SER A 1 95 ? -13.597 -11.275 -49.975 1.00 91.38 95 SER A O 1
ATOM 756 N N . LEU A 1 96 ? -12.068 -12.888 -49.662 1.00 91.38 96 LEU A N 1
ATOM 757 C CA . LEU A 1 96 ? -12.466 -13.201 -48.291 1.00 91.38 96 LEU A CA 1
ATOM 758 C C . LEU A 1 96 ? -11.685 -12.323 -47.315 1.00 91.38 96 LEU A C 1
ATOM 760 O O . LEU A 1 96 ? -10.476 -12.153 -47.423 1.00 91.38 96 LEU A O 1
ATOM 764 N N . VAL A 1 97 ? -12.400 -11.778 -46.335 1.00 91.12 97 VAL A N 1
ATOM 765 C CA . VAL A 1 97 ? -11.813 -10.966 -45.268 1.00 91.12 97 VAL A CA 1
ATOM 766 C C . VAL A 1 97 ? -11.738 -11.808 -44.003 1.00 91.12 97 VAL A C 1
ATOM 768 O O . VAL A 1 97 ? -12.766 -12.224 -43.458 1.00 91.12 97 VAL A O 1
ATOM 771 N N . GLU A 1 98 ? -10.523 -12.052 -43.519 1.00 87.94 98 GLU A N 1
ATOM 772 C CA . GLU A 1 98 ? -10.315 -12.721 -42.240 1.00 87.94 98 GLU A CA 1
ATOM 773 C C . GLU A 1 98 ? -10.619 -11.781 -41.070 1.00 87.94 98 GLU A C 1
ATOM 775 O O . GLU A 1 98 ? -10.246 -10.608 -41.061 1.00 87.94 98 GLU A O 1
ATOM 780 N N . HIS A 1 99 ? -11.287 -12.320 -40.051 1.00 92.88 99 HIS A N 1
ATOM 781 C CA . HIS A 1 99 ? -11.445 -11.652 -38.765 1.00 92.88 99 HIS A CA 1
ATOM 782 C C . HIS A 1 99 ? -10.436 -12.286 -37.806 1.00 92.88 99 HIS A C 1
ATOM 784 O O . HIS A 1 99 ? -10.661 -13.421 -37.371 1.00 92.88 99 HIS A O 1
ATOM 790 N N . PRO A 1 100 ? -9.313 -11.611 -37.500 1.00 93.69 100 PRO A N 1
ATOM 791 C CA . PRO A 1 100 ? -8.281 -12.190 -36.657 1.00 93.69 100 PRO A CA 1
ATOM 792 C C . PRO A 1 100 ? -8.830 -12.482 -35.261 1.00 93.69 100 PRO A C 1
ATOM 794 O O . PRO A 1 100 ? -9.796 -11.868 -34.796 1.00 93.69 100 PRO A O 1
ATOM 797 N N . ILE A 1 101 ? -8.190 -13.427 -34.577 1.00 91.19 101 ILE A N 1
ATOM 798 C CA . ILE A 1 101 ? -8.605 -13.854 -33.242 1.00 91.19 101 ILE A CA 1
ATOM 799 C C . ILE A 1 101 ? -8.618 -12.643 -32.307 1.00 91.19 101 ILE A C 1
ATOM 801 O O . ILE A 1 101 ? -7.610 -11.959 -32.123 1.00 91.19 101 ILE A O 1
ATOM 805 N N . GLN A 1 102 ? -9.767 -12.405 -31.676 1.00 91.12 102 GLN A N 1
ATOM 806 C CA . GLN A 1 102 ? -9.899 -11.365 -30.667 1.00 91.12 102 GLN A CA 1
ATOM 807 C C . GLN A 1 102 ? -9.135 -11.780 -29.404 1.00 91.12 102 GLN A C 1
ATOM 809 O O . GLN A 1 102 ? -9.592 -12.610 -28.615 1.00 91.12 102 GLN A O 1
ATOM 814 N N . LEU A 1 103 ? -7.947 -11.208 -29.217 1.00 88.25 103 LEU A N 1
ATOM 815 C CA . LEU A 1 103 ? -7.193 -11.348 -27.978 1.00 88.25 103 LEU A CA 1
ATOM 816 C C . LEU A 1 103 ? -7.810 -10.458 -26.898 1.00 88.25 103 LEU A C 1
ATOM 818 O O . LEU A 1 103 ? -8.211 -9.321 -27.155 1.00 88.25 103 LEU A O 1
ATOM 822 N N . LYS A 1 104 ? -7.869 -10.973 -25.669 1.00 84.69 104 LYS A N 1
ATOM 823 C CA . LYS A 1 104 ? -8.264 -10.160 -24.516 1.00 84.69 104 LYS A CA 1
ATOM 824 C C . LYS A 1 104 ? -7.192 -9.102 -24.236 1.00 84.69 104 LYS A C 1
ATOM 826 O O . LYS A 1 104 ? -6.006 -9.402 -24.403 1.00 84.69 104 LYS A O 1
ATOM 831 N N . PRO A 1 105 ? -7.573 -7.901 -23.772 1.00 84.12 105 PRO A N 1
ATOM 832 C CA . PRO A 1 105 ? -6.606 -6.888 -23.384 1.00 84.12 105 PRO A CA 1
ATOM 833 C C . PRO A 1 105 ? -5.635 -7.419 -22.314 1.00 84.12 105 PRO A C 1
ATOM 835 O O . PRO A 1 105 ? -6.081 -7.982 -21.306 1.00 84.12 105 PRO A O 1
ATOM 838 N N . PRO A 1 106 ? -4.314 -7.232 -22.483 1.00 78.56 106 PRO A N 1
ATOM 839 C CA . PRO A 1 106 ? -3.358 -7.555 -21.433 1.00 78.56 106 PRO A CA 1
ATOM 840 C C . PRO A 1 106 ? -3.622 -6.646 -20.221 1.00 78.56 106 PRO A C 1
ATOM 842 O O . PRO A 1 106 ? -3.664 -5.425 -20.355 1.00 78.56 106 PRO A O 1
ATOM 845 N N . GLY A 1 107 ? -3.843 -7.238 -19.044 1.00 71.19 107 GLY A N 1
ATOM 846 C CA . GLY A 1 107 ? -4.156 -6.503 -17.808 1.00 71.19 107 GLY A CA 1
ATOM 847 C C . GLY A 1 107 ? -5.650 -6.343 -17.493 1.00 71.19 107 GLY A C 1
ATOM 848 O O . GLY A 1 107 ? -6.007 -5.616 -16.563 1.00 71.19 107 GLY A O 1
ATOM 849 N N . GLU A 1 108 ? -6.548 -7.011 -18.226 1.00 65.50 108 GLU A N 1
ATOM 850 C CA . GLU A 1 108 ? -7.966 -7.057 -17.857 1.00 65.50 108 GLU A CA 1
ATOM 851 C C . GLU A 1 108 ? -8.149 -7.884 -16.570 1.00 65.50 108 GLU A C 1
ATOM 853 O O . GLU A 1 108 ? -8.071 -9.112 -16.556 1.00 65.50 108 GLU A O 1
ATOM 858 N N . PHE A 1 109 ? -8.324 -7.182 -15.448 1.00 62.38 109 PHE A N 1
ATOM 859 C CA . PHE A 1 109 ? -8.484 -7.777 -14.124 1.00 62.38 109 PHE A CA 1
ATOM 860 C C . PHE A 1 109 ? -9.688 -8.731 -14.094 1.00 62.38 109 PHE A C 1
ATOM 862 O O . PHE A 1 109 ? -10.825 -8.320 -14.332 1.00 62.38 109 PHE A O 1
ATOM 869 N N . HIS A 1 110 ? -9.462 -9.986 -13.699 1.00 54.56 110 HIS A N 1
ATOM 870 C CA . HIS A 1 110 ? -10.543 -10.920 -13.355 1.00 54.56 110 HIS A CA 1
ATOM 871 C C . HIS A 1 110 ? -11.329 -10.488 -12.104 1.00 54.56 110 HIS A C 1
ATOM 873 O O . HIS A 1 110 ? -12.449 -10.957 -11.873 1.00 54.56 110 HIS A O 1
ATOM 879 N N . ASP A 1 111 ? -10.782 -9.553 -11.327 1.00 61.56 111 ASP A N 1
ATOM 880 C CA . ASP A 1 111 ? -11.448 -8.989 -10.168 1.00 61.56 111 ASP A CA 1
ATOM 881 C C . ASP A 1 111 ? -12.494 -7.965 -10.599 1.00 61.56 111 ASP A C 1
ATOM 883 O O . ASP A 1 111 ? -12.206 -6.823 -10.970 1.00 61.56 111 ASP A O 1
ATOM 887 N N . LYS A 1 112 ? -13.759 -8.385 -10.509 1.00 65.00 112 LYS A N 1
ATOM 888 C CA . LYS A 1 112 ? -14.924 -7.503 -10.601 1.00 65.00 112 LYS A CA 1
ATOM 889 C C . LYS A 1 112 ? -14.706 -6.332 -9.644 1.00 65.00 112 LYS A C 1
ATOM 891 O O . LYS A 1 112 ? -14.807 -6.492 -8.428 1.00 65.00 112 LYS A O 1
ATOM 896 N N . LYS A 1 113 ? -14.408 -5.145 -10.178 1.00 71.31 113 LYS A N 1
ATOM 897 C CA . LYS A 1 113 ? -14.266 -3.923 -9.380 1.00 71.31 113 LYS A CA 1
ATOM 898 C C . LYS A 1 113 ? -15.601 -3.638 -8.696 1.00 71.31 113 LYS A C 1
ATOM 900 O O . LYS A 1 113 ? -16.518 -3.089 -9.301 1.00 71.31 113 LYS A O 1
ATOM 905 N N . PHE A 1 114 ? -15.730 -4.031 -7.432 1.00 79.50 114 PHE A N 1
ATOM 906 C CA . PHE A 1 114 ? -16.916 -3.718 -6.649 1.00 79.50 114 PHE A CA 1
ATOM 907 C C . PHE A 1 114 ? -16.941 -2.219 -6.368 1.00 79.50 114 PHE A C 1
ATOM 909 O O . PHE A 1 114 ? -16.007 -1.656 -5.788 1.00 79.50 114 PHE A O 1
ATOM 916 N N . LEU A 1 115 ? -18.027 -1.563 -6.767 1.00 87.56 115 LEU A N 1
ATOM 917 C CA . LEU A 1 115 ? -18.244 -0.166 -6.430 1.00 87.56 115 LEU A CA 1
ATOM 918 C C . LEU A 1 115 ? -18.396 -0.042 -4.912 1.00 87.56 115 LEU A C 1
ATOM 920 O O . LEU A 1 115 ? -19.240 -0.694 -4.293 1.00 87.56 115 LEU A O 1
ATOM 924 N N . LYS A 1 116 ? -17.564 0.806 -4.300 1.00 90.44 116 LYS A N 1
ATOM 925 C CA . LYS A 1 116 ? -17.683 1.118 -2.874 1.00 90.44 116 LYS A CA 1
ATOM 926 C C . LYS A 1 116 ? -19.015 1.826 -2.646 1.00 90.44 116 LYS A C 1
ATOM 928 O O . LYS A 1 116 ? -19.259 2.889 -3.209 1.00 90.44 116 LYS A O 1
ATOM 933 N N . VAL A 1 117 ? -19.861 1.246 -1.801 1.00 93.44 117 VAL A N 1
ATOM 934 C CA . VAL A 1 117 ? -21.145 1.847 -1.429 1.00 93.44 117 VAL A CA 1
ATOM 935 C C . VAL A 1 117 ? -20.909 2.906 -0.358 1.00 93.44 117 VAL A C 1
ATOM 937 O O . VAL A 1 117 ? -20.405 2.614 0.729 1.00 93.44 117 VAL A O 1
ATOM 940 N N . TYR A 1 118 ? -21.303 4.141 -0.654 1.00 95.19 118 TYR A N 1
ATOM 941 C CA . TYR A 1 118 ? -21.262 5.250 0.290 1.00 95.19 118 TYR A CA 1
ATOM 942 C C . TYR A 1 118 ? -22.672 5.567 0.774 1.00 95.19 118 TYR A C 1
ATOM 944 O O . TYR A 1 118 ? -23.598 5.702 -0.015 1.00 95.19 118 TYR A O 1
ATOM 952 N N . LEU A 1 119 ? -22.822 5.704 2.089 1.00 96.94 119 LEU A N 1
ATOM 953 C CA . LEU A 1 119 ? -24.086 6.073 2.721 1.00 96.94 119 LEU A CA 1
ATOM 954 C C . LEU A 1 119 ? -24.055 7.540 3.137 1.00 96.94 119 LEU A C 1
ATOM 956 O O . LEU A 1 119 ? -23.064 8.013 3.707 1.00 96.94 119 LEU A O 1
ATOM 960 N N . THR A 1 120 ? -25.173 8.232 2.961 1.00 98.00 120 THR A N 1
ATOM 961 C CA . THR A 1 120 ? -25.378 9.572 3.511 1.00 98.00 120 THR A CA 1
ATOM 962 C C . THR A 1 120 ? -25.383 9.538 5.043 1.00 98.00 120 THR A C 1
ATOM 964 O O . THR A 1 120 ? -25.667 8.521 5.685 1.00 98.00 120 THR A O 1
ATOM 967 N N . LYS A 1 121 ? -25.134 10.683 5.690 1.00 98.38 121 LYS A N 1
ATOM 968 C CA . LYS A 1 121 ? -25.185 10.777 7.163 1.00 98.38 121 LYS A CA 1
ATOM 969 C C . LYS A 1 121 ? -26.562 10.399 7.731 1.00 98.38 121 LYS A C 1
ATOM 971 O O . LYS A 1 121 ? -26.637 9.840 8.828 1.00 98.38 121 LYS A O 1
ATOM 976 N N . LYS A 1 122 ? -27.648 10.671 6.992 1.00 98.31 122 LYS A N 1
ATOM 977 C CA . LYS A 1 122 ? -29.020 10.302 7.381 1.00 98.31 122 LYS A CA 1
ATOM 978 C C . LYS A 1 122 ? -29.206 8.783 7.382 1.00 98.31 122 LYS A C 1
ATOM 980 O O . LYS A 1 122 ? -29.724 8.243 8.361 1.00 98.31 122 LYS A O 1
ATOM 985 N N . GLU A 1 123 ? -28.724 8.099 6.350 1.00 98.06 123 GLU A N 1
ATOM 986 C CA . GLU A 1 123 ? -28.776 6.636 6.240 1.00 98.06 123 GLU A CA 1
ATOM 987 C C . GLU A 1 123 ? -27.887 5.961 7.281 1.00 98.06 123 GLU A C 1
ATOM 989 O O . GLU A 1 123 ? -28.358 5.078 7.992 1.00 98.06 123 GLU A O 1
ATOM 994 N N . GLN A 1 124 ? -26.659 6.449 7.488 1.00 97.81 124 GLN A N 1
ATOM 995 C CA . GLN A 1 124 ? -25.779 5.960 8.559 1.00 97.81 124 GLN A CA 1
ATOM 996 C C . GLN A 1 124 ? -26.456 6.074 9.935 1.00 97.81 124 GLN A C 1
ATOM 998 O O . GLN A 1 124 ? -26.407 5.151 10.752 1.00 97.81 124 GLN A O 1
ATOM 1003 N N . LYS A 1 125 ? -27.147 7.195 10.200 1.00 98.25 125 LYS A N 1
ATOM 1004 C CA . LYS A 1 125 ? -27.915 7.394 11.439 1.00 98.25 125 LYS A CA 1
ATOM 1005 C C . LYS A 1 125 ? -29.146 6.482 11.507 1.00 98.25 125 LYS A C 1
ATOM 1007 O O . LYS A 1 125 ? -29.525 6.086 12.610 1.00 98.25 125 LYS A O 1
ATOM 1012 N N . LYS A 1 126 ? -29.798 6.168 10.383 1.00 98.19 126 LYS A N 1
ATOM 1013 C CA . LYS A 1 126 ? -30.933 5.230 10.317 1.00 98.19 126 LYS A CA 1
ATOM 1014 C C . LYS A 1 126 ? -30.470 3.799 10.606 1.00 98.19 126 LYS A C 1
ATOM 1016 O O . LYS A 1 126 ? -30.971 3.218 11.564 1.00 98.19 126 LYS A O 1
ATOM 1021 N N . LEU A 1 127 ? -29.447 3.319 9.901 1.00 97.94 127 LEU A N 1
ATOM 1022 C CA . LEU A 1 127 ? -28.856 1.991 10.078 1.00 97.94 127 LEU A CA 1
ATOM 1023 C C . LEU A 1 127 ? -28.371 1.779 11.518 1.00 97.94 127 LEU A C 1
ATOM 1025 O O . LEU A 1 127 ? -28.763 0.828 12.184 1.00 97.94 127 LEU A O 1
ATOM 1029 N N . ARG A 1 128 ? -27.618 2.739 12.076 1.00 98.06 128 ARG A N 1
ATOM 1030 C CA . ARG A 1 128 ? -27.166 2.668 13.477 1.00 98.06 128 ARG A CA 1
ATOM 1031 C C . ARG A 1 128 ? -28.327 2.588 14.473 1.00 98.06 128 ARG A C 1
ATOM 1033 O O . ARG A 1 128 ? -28.198 1.929 15.501 1.00 98.06 128 ARG A O 1
ATOM 1040 N N . ARG A 1 129 ? -29.430 3.308 14.228 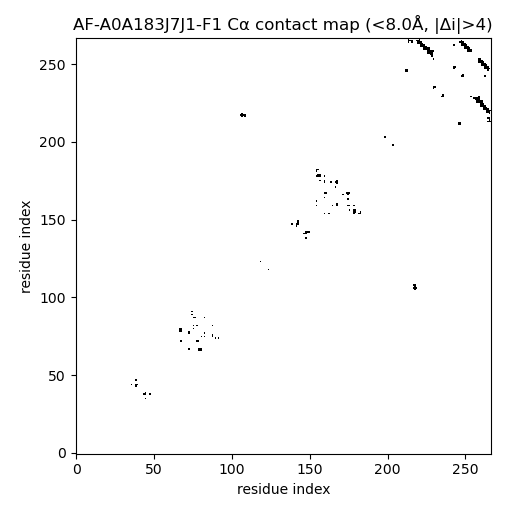1.00 97.81 129 ARG A N 1
ATOM 1041 C CA . ARG A 1 129 ? -30.616 3.282 15.103 1.00 97.81 129 ARG A CA 1
ATOM 1042 C C . ARG A 1 129 ? -31.350 1.949 15.007 1.00 97.81 129 ARG A C 1
ATOM 1044 O O . ARG A 1 129 ? -31.718 1.422 16.049 1.00 97.81 129 ARG A O 1
ATOM 1051 N N . GLN A 1 130 ? -31.522 1.414 13.799 1.00 97.81 130 GLN A N 1
ATOM 1052 C CA . GLN A 1 130 ? -32.148 0.110 13.575 1.00 97.81 130 GLN A CA 1
ATOM 1053 C C . GLN A 1 130 ? -31.337 -1.009 14.236 1.00 97.81 130 GLN A C 1
ATOM 1055 O O . GLN A 1 130 ? -31.888 -1.683 15.098 1.00 97.81 130 GLN A O 1
ATOM 1060 N N . ASN A 1 131 ? -30.022 -1.091 13.994 1.00 98.12 131 ASN A N 1
ATOM 1061 C CA . ASN A 1 131 ? -29.168 -2.112 14.616 1.00 98.12 131 ASN A CA 1
ATOM 1062 C C . ASN A 1 131 ? -29.180 -2.017 16.151 1.00 98.12 131 ASN A C 1
ATOM 1064 O O . ASN A 1 131 ? -29.207 -3.025 16.843 1.00 98.12 131 ASN A O 1
ATOM 1068 N N . ARG A 1 132 ? -29.191 -0.803 16.725 1.00 98.00 132 ARG A N 1
ATOM 1069 C CA . ARG A 1 132 ? -29.309 -0.641 18.187 1.00 98.00 132 ARG A CA 1
ATOM 1070 C C . ARG A 1 132 ? -30.672 -1.083 18.716 1.00 98.00 132 ARG A C 1
ATOM 1072 O O . ARG A 1 132 ? -30.718 -1.666 19.793 1.00 98.00 132 ARG A O 1
ATOM 1079 N N . LYS A 1 133 ? -31.755 -0.787 17.990 1.00 97.88 133 LYS A N 1
ATOM 1080 C CA . LYS A 1 133 ? -33.117 -1.198 18.356 1.00 97.88 133 LYS A CA 1
ATOM 1081 C C . LYS A 1 133 ? -33.246 -2.720 18.321 1.00 97.88 133 LYS A C 1
ATOM 1083 O O . LYS A 1 133 ? -33.807 -3.289 19.246 1.00 97.88 133 LYS A O 1
ATOM 1088 N N . GLU A 1 134 ? -32.697 -3.355 17.293 1.00 98.00 134 GLU A N 1
ATOM 1089 C CA . GLU A 1 134 ? -32.673 -4.809 17.136 1.00 98.00 134 GLU A CA 1
ATOM 1090 C C . GLU A 1 134 ? -31.851 -5.484 18.238 1.00 98.00 134 GLU A C 1
ATOM 1092 O O . GLU A 1 134 ? -32.398 -6.298 18.968 1.00 98.00 134 GLU A O 1
ATOM 1097 N N . MET A 1 135 ? -30.610 -5.042 18.481 1.00 96.94 135 MET A N 1
ATOM 1098 C CA . MET A 1 135 ? -29.777 -5.556 19.582 1.00 96.94 135 MET A CA 1
ATOM 1099 C C . MET A 1 135 ? -30.448 -5.409 20.960 1.00 96.94 135 MET A C 1
ATOM 1101 O O . MET A 1 135 ? -30.294 -6.260 21.833 1.00 96.94 135 MET A O 1
ATOM 1105 N N . GLN A 1 136 ? -31.174 -4.308 21.195 1.00 95.75 136 GLN A N 1
ATOM 1106 C CA . GLN A 1 136 ? -31.928 -4.113 22.439 1.00 95.75 136 GLN A CA 1
ATOM 1107 C C . GLN A 1 136 ? -33.142 -5.036 22.524 1.00 95.75 136 GLN A C 1
ATOM 1109 O O . GLN A 1 136 ? -33.404 -5.576 23.597 1.00 95.75 136 GLN A O 1
ATOM 1114 N N . ARG A 1 137 ? -33.861 -5.213 21.413 1.00 97.06 137 ARG A N 1
ATOM 1115 C CA . ARG A 1 137 ? -35.007 -6.115 21.317 1.00 97.06 137 ARG A CA 1
ATOM 1116 C C . ARG A 1 137 ? -34.579 -7.560 21.563 1.00 97.06 137 ARG A C 1
ATOM 1118 O O . ARG A 1 137 ? -35.153 -8.198 22.432 1.00 97.06 137 ARG A O 1
ATOM 1125 N N . GLU A 1 138 ? -33.522 -8.019 20.899 1.00 96.44 138 GLU A N 1
ATOM 1126 C CA . GLU A 1 138 ? -32.959 -9.360 21.079 1.00 96.44 138 GLU A CA 1
ATOM 1127 C C . GLU A 1 138 ? -32.544 -9.596 22.538 1.00 96.44 138 GLU A C 1
ATOM 1129 O O . GLU A 1 138 ? -32.864 -10.625 23.129 1.00 96.44 138 GLU A O 1
ATOM 1134 N N . LYS A 1 139 ? -31.896 -8.609 23.174 1.00 95.38 139 LYS A N 1
ATOM 1135 C CA . LYS A 1 139 ? -31.544 -8.699 24.596 1.00 95.38 139 LYS A CA 1
ATOM 1136 C C . LYS A 1 139 ? -32.779 -8.792 25.501 1.00 95.38 139 LYS A C 1
ATOM 1138 O O . LYS A 1 139 ? -32.787 -9.566 26.451 1.00 95.38 139 LYS A O 1
ATOM 1143 N N . GLN A 1 140 ? -33.818 -8.001 25.235 1.00 95.00 140 GLN A N 1
ATOM 1144 C CA . GLN A 1 140 ? -35.070 -8.060 25.998 1.00 95.00 140 GLN A CA 1
ATOM 1145 C C . GLN A 1 140 ? -35.791 -9.396 25.807 1.00 95.00 140 GLN A C 1
ATOM 1147 O O . GLN A 1 140 ? -36.325 -9.934 26.772 1.00 95.00 140 GLN A O 1
ATOM 1152 N N . GLU A 1 141 ? -35.787 -9.939 24.591 1.00 96.44 141 GLU A N 1
ATOM 1153 C CA . GLU A 1 141 ? -36.355 -11.250 24.275 1.00 96.44 141 GLU A CA 1
ATOM 1154 C C . GLU A 1 141 ? -35.586 -12.371 24.990 1.00 96.44 141 GLU A C 1
ATOM 1156 O O . GLU A 1 141 ? -36.216 -13.223 25.611 1.00 96.44 141 GLU A O 1
ATOM 1161 N N . LYS A 1 142 ? -34.246 -12.313 25.036 1.00 96.88 142 LYS A N 1
ATOM 1162 C CA . LYS A 1 142 ? -33.410 -13.235 25.833 1.00 96.88 142 LYS A CA 1
ATOM 1163 C C . LYS A 1 142 ? -33.728 -13.189 27.326 1.00 96.88 142 LYS A C 1
ATOM 1165 O O . LYS A 1 142 ? -33.822 -14.238 27.957 1.00 96.88 142 LYS A O 1
ATOM 1170 N N . ILE A 1 143 ? -33.933 -11.993 27.884 1.00 95.81 143 ILE A N 1
ATOM 1171 C CA . ILE A 1 143 ? -34.338 -11.830 29.289 1.00 95.81 143 ILE A CA 1
ATOM 1172 C C . ILE A 1 143 ? -35.752 -12.377 29.510 1.00 95.81 143 ILE A C 1
ATOM 1174 O O . ILE A 1 143 ? -35.994 -13.071 30.492 1.00 95.81 143 ILE A O 1
ATOM 1178 N N . ARG A 1 144 ? -36.687 -12.112 28.588 1.00 95.31 144 ARG A N 1
ATOM 1179 C CA . ARG A 1 144 ? -38.069 -12.613 28.665 1.00 95.31 144 ARG A CA 1
ATOM 1180 C C . ARG A 1 144 ? -38.132 -14.139 28.606 1.00 95.31 144 ARG A C 1
ATOM 1182 O O . ARG A 1 144 ? -38.969 -14.723 29.281 1.00 95.31 144 ARG A O 1
ATOM 1189 N N . LEU A 1 145 ? -37.252 -14.760 27.824 1.00 96.62 145 LEU A N 1
ATOM 1190 C CA . LEU A 1 145 ? -37.120 -16.214 27.739 1.00 96.62 145 LEU A CA 1
ATOM 1191 C C . LEU A 1 145 ? -36.357 -16.815 28.937 1.00 96.62 145 LEU A C 1
ATOM 1193 O O . LEU A 1 145 ? -36.300 -18.030 29.071 1.00 96.62 145 LEU A O 1
ATOM 1197 N N . GLY A 1 146 ? -35.758 -15.985 29.799 1.00 93.62 146 GLY A N 1
ATOM 1198 C CA . GLY A 1 146 ? -34.990 -16.431 30.965 1.00 93.62 146 GLY A CA 1
ATOM 1199 C C . GLY A 1 146 ? -33.569 -16.917 30.656 1.00 93.62 146 GLY A C 1
ATOM 1200 O O . GLY A 1 146 ? -32.920 -17.471 31.536 1.00 93.62 146 GLY A O 1
ATOM 1201 N N . LEU A 1 147 ? -33.062 -16.698 29.436 1.00 94.69 147 LEU A N 1
ATOM 1202 C CA . LEU A 1 147 ? -31.688 -17.052 29.048 1.00 94.69 147 LEU A CA 1
ATOM 1203 C C . LEU A 1 147 ? -30.642 -16.126 29.686 1.00 94.69 147 LEU A C 1
ATOM 1205 O O . LEU A 1 147 ? -29.524 -16.550 29.969 1.00 94.69 147 LEU A O 1
ATOM 1209 N N . GLU A 1 148 ? -30.990 -14.852 29.882 1.00 92.31 148 GLU A N 1
ATOM 1210 C CA . GLU A 1 148 ? -30.133 -13.860 30.536 1.00 92.31 148 GLU A CA 1
ATOM 1211 C C . GLU A 1 148 ? -30.858 -13.249 31.744 1.00 92.31 148 GLU A C 1
ATOM 1213 O O . GLU A 1 148 ? -32.011 -12.827 31.610 1.00 92.31 148 GLU A O 1
ATOM 1218 N N . PRO A 1 149 ? -30.204 -13.125 32.913 1.00 92.44 149 PRO A N 1
ATOM 1219 C CA . PRO A 1 149 ? -30.788 -12.408 34.035 1.00 92.44 149 PRO A CA 1
ATOM 1220 C C . PRO A 1 149 ? -30.904 -10.903 33.721 1.00 92.44 149 PRO A C 1
ATOM 1222 O O . PRO A 1 149 ? -30.062 -10.344 33.001 1.00 92.44 149 PRO A O 1
ATOM 1225 N N . PRO A 1 150 ? -31.915 -10.208 34.276 1.00 92.00 150 PRO A N 1
ATOM 1226 C CA . PRO A 1 150 ? -32.020 -8.760 34.165 1.00 92.00 150 PRO A CA 1
ATOM 1227 C C . PRO A 1 150 ? -30.730 -8.070 34.640 1.00 92.00 150 PRO A C 1
ATOM 1229 O O . PRO A 1 150 ? -30.180 -8.438 35.679 1.00 92.00 150 PRO A O 1
ATOM 1232 N N . PRO A 1 151 ? -30.214 -7.068 33.905 1.00 89.00 151 PRO A N 1
ATOM 1233 C CA . PRO A 1 151 ? -28.982 -6.396 34.294 1.00 89.00 15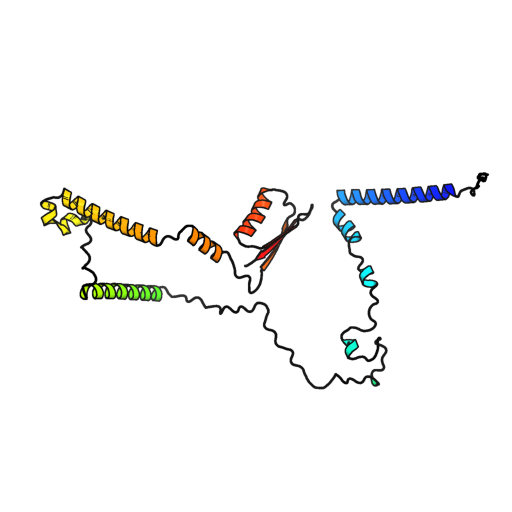1 PRO A CA 1
ATOM 1234 C C . PRO A 1 151 ? -29.174 -5.601 35.591 1.00 89.00 151 PRO A C 1
ATOM 1236 O O . PRO A 1 151 ? -30.125 -4.831 35.716 1.00 89.00 151 PRO A O 1
ATOM 1239 N N . GLU A 1 152 ? -28.223 -5.729 36.514 1.00 85.88 152 GLU A N 1
ATOM 1240 C CA . GLU A 1 152 ? -28.197 -4.961 37.762 1.00 85.88 152 GLU A CA 1
ATOM 1241 C C . GLU A 1 152 ? -28.164 -3.435 37.522 1.00 85.88 152 GLU A C 1
ATOM 1243 O O . GLU A 1 152 ? -27.596 -2.960 36.522 1.00 85.88 152 GLU A O 1
ATOM 1248 N N . PRO A 1 153 ? -28.738 -2.632 38.441 1.00 86.69 153 PRO A N 1
ATOM 1249 C CA . PRO A 1 153 ? -28.763 -1.182 38.313 1.00 86.69 153 PRO A CA 1
ATOM 1250 C C . PRO A 1 153 ? -27.349 -0.594 38.305 1.00 86.69 153 PRO A C 1
ATOM 1252 O O . PRO A 1 153 ? -26.474 -0.941 39.096 1.00 86.69 153 PRO A O 1
ATOM 1255 N N . LYS A 1 154 ? -27.118 0.366 37.406 1.00 88.50 154 LYS A N 1
ATOM 1256 C CA . LYS A 1 154 ? -25.812 1.012 37.255 1.00 88.50 154 LYS A CA 1
ATOM 1257 C C . LYS A 1 154 ? -25.572 2.028 38.380 1.00 88.50 154 LYS A C 1
ATOM 1259 O O . LYS A 1 154 ? -25.872 3.210 38.209 1.00 88.50 154 LYS A O 1
ATOM 1264 N N . VAL A 1 155 ? -24.947 1.609 39.477 1.00 88.12 155 VAL A N 1
ATOM 1265 C CA . VAL A 1 155 ? -24.601 2.515 40.586 1.00 88.12 155 VAL A CA 1
ATOM 1266 C C . VAL A 1 155 ? -23.314 3.297 40.280 1.00 88.12 155 VAL A C 1
ATOM 1268 O O . VAL A 1 155 ? -22.418 2.828 39.567 1.00 88.12 155 VAL A O 1
ATOM 1271 N N . LYS A 1 156 ? -23.236 4.539 40.753 1.00 88.88 156 LYS A N 1
ATOM 1272 C CA . LYS A 1 156 ? -22.037 5.397 40.761 1.00 88.88 156 LYS A CA 1
ATOM 1273 C C . LYS A 1 156 ? -21.895 5.961 42.170 1.00 88.88 156 LYS A C 1
ATOM 1275 O O . LYS A 1 156 ? -22.919 6.120 42.824 1.00 88.88 156 LYS A O 1
ATOM 1280 N N . ILE A 1 157 ? -20.689 6.354 42.584 1.00 87.25 157 ILE A N 1
ATOM 1281 C CA . ILE A 1 157 ? -20.472 7.008 43.891 1.00 87.25 157 ILE A CA 1
ATOM 1282 C C . ILE A 1 157 ? -21.384 8.242 44.036 1.00 87.25 157 ILE A C 1
ATOM 1284 O O . ILE A 1 157 ? -22.076 8.381 45.035 1.00 87.25 157 ILE A O 1
ATOM 1288 N N . SER A 1 158 ? -21.522 9.047 42.974 1.00 88.12 158 SER A N 1
ATOM 1289 C CA . SER A 1 158 ? -22.441 10.200 42.932 1.00 88.12 158 SER A CA 1
ATOM 1290 C C . SER A 1 158 ? -23.921 9.851 43.144 1.00 88.12 158 SER A C 1
ATOM 1292 O O . SER A 1 158 ? -24.696 10.685 43.591 1.00 88.12 158 SER A O 1
ATOM 1294 N N . ASN A 1 159 ? -24.334 8.632 42.784 1.00 87.69 159 ASN A N 1
ATOM 1295 C CA . ASN A 1 159 ? -25.728 8.182 42.828 1.00 87.69 159 ASN A CA 1
ATOM 1296 C C . ASN A 1 159 ? -25.978 7.198 43.981 1.00 87.69 159 ASN A C 1
ATOM 1298 O O . ASN A 1 159 ? -27.083 6.672 44.089 1.00 87.69 159 ASN A O 1
ATOM 1302 N N . LEU A 1 160 ? -24.967 6.935 44.814 1.00 84.62 160 LEU A N 1
ATOM 1303 C CA . LEU A 1 160 ? -24.992 5.920 45.864 1.00 84.62 160 LEU A CA 1
ATOM 1304 C C . LEU A 1 160 ? -26.159 6.156 46.830 1.00 84.62 160 LEU A C 1
ATOM 1306 O O . LEU A 1 160 ? -27.014 5.288 46.974 1.00 84.62 160 LEU A O 1
ATOM 1310 N N . MET A 1 161 ? -26.249 7.367 47.389 1.00 84.50 161 MET A N 1
ATOM 1311 C CA . MET A 1 161 ? -27.291 7.738 48.357 1.00 84.50 161 MET A CA 1
ATOM 1312 C C . MET A 1 161 ? -28.698 7.743 47.758 1.00 84.50 161 MET A C 1
ATOM 1314 O O . MET A 1 161 ? -29.668 7.457 48.449 1.00 84.50 161 MET A O 1
ATOM 1318 N N . ARG A 1 162 ? -28.826 8.017 46.454 1.00 85.88 162 ARG A N 1
ATOM 1319 C CA . ARG A 1 162 ? -30.129 8.023 45.776 1.00 85.88 162 ARG A CA 1
ATOM 1320 C C . ARG A 1 162 ? -30.642 6.614 45.467 1.00 85.88 162 ARG A C 1
ATOM 1322 O O . ARG A 1 162 ? -31.848 6.412 45.434 1.00 85.88 162 ARG A O 1
ATOM 1329 N N . VAL A 1 163 ? -29.746 5.668 45.179 1.00 82.69 163 VAL A N 1
ATOM 1330 C CA . VAL A 1 163 ? -30.112 4.312 44.724 1.00 82.69 163 VAL A CA 1
ATOM 1331 C C . VAL A 1 163 ? -30.139 3.310 45.877 1.00 82.69 163 VAL A C 1
ATOM 1333 O O . VAL A 1 163 ? -30.991 2.432 45.891 1.00 82.69 163 VAL A O 1
ATOM 1336 N N . LEU A 1 164 ? -29.219 3.439 46.835 1.00 80.00 164 LEU A N 1
ATOM 1337 C CA . LEU A 1 164 ? -29.034 2.499 47.943 1.00 80.00 164 LEU A CA 1
ATOM 1338 C C . LEU A 1 164 ? -29.168 3.192 49.304 1.00 80.00 164 LEU A C 1
ATOM 1340 O O . LEU A 1 164 ? -28.596 2.720 50.274 1.00 80.00 164 LEU A O 1
ATOM 1344 N N . GLY A 1 165 ? -29.903 4.307 49.394 1.00 76.12 165 GLY A N 1
ATOM 1345 C CA . GLY A 1 165 ? -29.949 5.168 50.584 1.00 76.12 165 GLY A CA 1
ATOM 1346 C C . GLY A 1 165 ? -30.270 4.443 51.894 1.00 76.12 165 GLY A C 1
ATOM 1347 O O . GLY A 1 165 ? -29.568 4.639 52.877 1.00 76.12 165 GLY A O 1
ATOM 1348 N N . SER A 1 166 ? -31.252 3.538 51.909 1.00 79.88 166 SER A N 1
ATOM 1349 C CA . SER A 1 166 ? -31.610 2.773 53.116 1.00 79.88 166 SER A CA 1
ATOM 1350 C C . SER A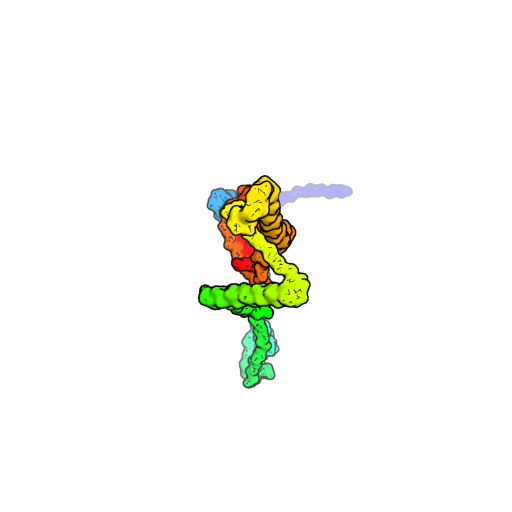 1 166 ? -30.494 1.836 53.598 1.00 79.88 166 SER A C 1
ATOM 1352 O O . SER A 1 166 ? -30.286 1.704 54.798 1.00 79.88 166 SER A O 1
ATOM 1354 N N . GLN A 1 167 ? -29.748 1.223 52.676 1.00 78.81 167 GLN A N 1
ATOM 1355 C CA . GLN A 1 167 ? -28.629 0.317 52.978 1.00 78.81 167 GLN A CA 1
ATOM 1356 C C . GLN A 1 167 ? -27.311 1.072 53.209 1.00 78.81 167 GLN A C 1
ATOM 1358 O O . GLN A 1 167 ? -26.470 0.651 53.996 1.00 78.81 167 GL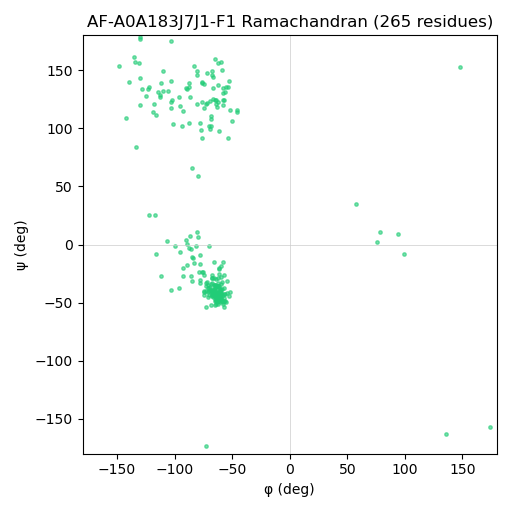N A O 1
ATOM 1363 N N . ALA A 1 168 ? -27.130 2.207 52.538 1.00 80.06 168 ALA A N 1
ATOM 1364 C CA . ALA A 1 168 ? -25.948 3.053 52.645 1.00 80.06 168 ALA A CA 1
ATOM 1365 C C . ALA A 1 168 ? -25.923 3.879 53.939 1.00 80.06 168 ALA A C 1
ATOM 1367 O O . ALA A 1 168 ? -24.842 4.254 54.379 1.00 80.06 168 ALA A O 1
ATOM 1368 N N . VAL A 1 169 ? -27.085 4.142 54.553 1.00 83.06 169 VAL A N 1
ATOM 1369 C CA . VAL A 1 169 ? -27.179 4.747 55.895 1.00 83.06 169 VAL A CA 1
ATOM 1370 C C . VAL A 1 169 ? -26.765 3.755 56.986 1.00 83.06 169 VAL A C 1
ATOM 1372 O O . VAL A 1 169 ? -26.202 4.177 57.989 1.00 83.06 169 VAL A O 1
ATOM 1375 N N . GLN A 1 170 ? -27.009 2.454 56.787 1.00 85.31 170 GLN A N 1
ATOM 1376 C CA . GLN A 1 170 ? -26.613 1.414 57.742 1.00 85.31 170 GLN A CA 1
ATOM 1377 C C . GLN A 1 170 ? -25.095 1.184 57.727 1.00 85.31 170 GLN A C 1
ATOM 1379 O O . GLN A 1 170 ? -24.463 1.324 58.765 1.00 85.31 170 GLN A O 1
ATOM 1384 N N . ASP A 1 171 ? -24.512 0.915 56.550 1.00 87.44 171 ASP A N 1
ATOM 1385 C CA . ASP A 1 171 ? -23.072 0.653 56.393 1.00 87.44 171 ASP A CA 1
ATOM 1386 C C . ASP A 1 171 ? -22.471 1.451 55.213 1.00 87.44 171 ASP A C 1
ATOM 1388 O O . ASP A 1 171 ? -22.315 0.918 54.103 1.00 87.44 171 ASP A O 1
ATOM 1392 N N . PRO A 1 172 ? -22.078 2.725 55.402 1.00 86.75 172 PRO A N 1
ATOM 1393 C CA . PRO A 1 172 ? -21.625 3.579 54.301 1.00 86.75 172 PRO A CA 1
ATOM 1394 C C . PRO A 1 172 ? -20.356 3.047 53.618 1.00 86.75 172 PRO A C 1
ATOM 1396 O O . PRO A 1 172 ? -20.281 3.007 52.388 1.00 86.75 172 PRO A O 1
ATOM 1399 N N . THR A 1 173 ? -19.388 2.557 54.397 1.00 89.44 173 THR A N 1
ATOM 1400 C CA . THR A 1 173 ? -18.095 2.065 53.892 1.00 89.44 173 THR A CA 1
ATOM 1401 C C . THR A 1 173 ? -18.245 0.801 53.043 1.00 89.44 173 THR A C 1
ATOM 1403 O O . THR A 1 173 ? -17.620 0.676 51.989 1.00 89.44 173 THR A O 1
ATOM 1406 N N . LYS A 1 174 ? -19.106 -0.135 53.465 1.00 89.62 174 LYS A N 1
ATOM 1407 C CA . LYS A 1 174 ? -19.366 -1.389 52.741 1.00 89.62 174 LYS A CA 1
ATOM 1408 C C . LYS A 1 174 ? -20.044 -1.120 51.400 1.00 89.62 174 LYS A C 1
ATOM 1410 O O . LYS A 1 174 ? -19.665 -1.696 50.380 1.00 89.62 174 LYS A O 1
ATOM 1415 N N . MET A 1 175 ? -21.014 -0.207 51.392 1.00 86.75 175 MET A N 1
ATOM 1416 C CA . MET A 1 175 ? -21.743 0.158 50.180 1.00 86.75 175 MET A CA 1
ATOM 1417 C C . MET A 1 175 ? -20.873 0.963 49.209 1.00 86.75 175 MET A C 1
ATOM 1419 O O . MET A 1 175 ? -20.934 0.734 47.999 1.00 86.75 175 MET A O 1
ATOM 1423 N N . GLU A 1 176 ? -20.003 1.844 49.712 1.00 87.62 176 GLU A N 1
ATOM 1424 C CA . GLU A 1 176 ? -18.995 2.517 48.889 1.00 87.62 176 GLU A CA 1
ATOM 1425 C C . GLU A 1 176 ? -18.023 1.509 48.257 1.00 87.62 176 GLU A C 1
ATOM 1427 O O . GLU A 1 176 ? -17.784 1.569 47.047 1.00 87.62 176 GLU A O 1
ATOM 1432 N N . ALA A 1 177 ? -17.507 0.556 49.042 1.00 91.38 177 ALA A N 1
ATOM 1433 C CA . ALA A 1 177 ? -16.602 -0.486 48.562 1.00 91.38 177 ALA A CA 1
ATOM 1434 C C . ALA A 1 177 ? -17.247 -1.340 47.461 1.00 91.38 177 ALA A C 1
ATOM 1436 O O . ALA A 1 177 ? -16.652 -1.507 46.397 1.00 91.38 177 ALA A O 1
ATOM 1437 N N . HIS A 1 178 ? -18.493 -1.782 47.655 1.00 88.94 178 HIS A N 1
ATOM 1438 C CA . HIS A 1 178 ? -19.239 -2.541 46.650 1.00 88.94 178 HIS A CA 1
ATOM 1439 C C . HIS A 1 178 ? -19.458 -1.739 45.355 1.00 88.94 178 HIS A C 1
ATOM 1441 O O . HIS A 1 178 ? -19.271 -2.246 44.248 1.00 88.94 178 HIS A O 1
ATOM 1447 N N . VAL A 1 179 ? -19.796 -0.448 45.449 1.00 90.44 179 VAL A N 1
ATOM 1448 C CA . VAL A 1 179 ? -19.956 0.404 44.257 1.00 90.44 179 VAL A CA 1
ATOM 1449 C C . VAL A 1 179 ? -18.621 0.678 43.564 1.00 90.44 179 VAL A C 1
ATOM 1451 O O . VAL A 1 179 ? -18.575 0.701 42.327 1.00 90.44 179 VAL A O 1
ATOM 1454 N N . ARG A 1 180 ? -17.528 0.840 44.319 1.00 92.12 180 ARG A N 1
ATOM 1455 C CA . ARG A 1 180 ? -16.165 0.956 43.778 1.00 92.12 180 ARG A CA 1
ATOM 1456 C C . ARG A 1 180 ? -15.757 -0.336 43.067 1.00 92.12 180 ARG A C 1
ATOM 1458 O O . ARG A 1 180 ? -15.234 -0.260 41.957 1.00 92.12 180 ARG A O 1
ATOM 1465 N N . GLU A 1 181 ? -16.088 -1.499 43.618 1.00 92.62 181 GLU A N 1
ATOM 1466 C CA . GLU A 1 181 ? -15.879 -2.800 42.978 1.00 92.62 181 GLU A CA 1
ATOM 1467 C C . GLU A 1 181 ? -16.700 -2.935 41.687 1.00 92.62 181 GLU A C 1
ATOM 1469 O O . GLU A 1 181 ? -16.153 -3.268 40.638 1.00 92.62 181 GLU A O 1
ATOM 1474 N N . GLN A 1 182 ? -17.988 -2.575 41.688 1.00 91.75 182 GLN A N 1
ATOM 1475 C CA . GLN A 1 182 ? -18.806 -2.555 40.468 1.00 91.75 182 GLN A CA 1
ATOM 1476 C C . GLN A 1 182 ? -18.272 -1.567 39.415 1.00 91.75 182 GLN A C 1
ATOM 1478 O O . GLN A 1 182 ? -18.386 -1.796 38.204 1.00 91.75 182 GLN A O 1
ATOM 1483 N N . MET A 1 183 ? -17.730 -0.417 39.833 1.00 92.75 183 MET A N 1
ATOM 1484 C CA . MET A 1 183 ? -17.032 0.521 38.942 1.00 92.75 183 MET A CA 1
ATOM 1485 C C . MET A 1 183 ? -15.773 -0.115 38.351 1.00 92.75 183 MET A C 1
ATOM 1487 O O . MET A 1 183 ? -15.624 -0.103 37.127 1.00 92.75 183 MET A O 1
ATOM 1491 N N . ALA A 1 184 ? -14.934 -0.725 39.186 1.00 94.38 184 ALA A N 1
ATOM 1492 C CA . ALA A 1 184 ? -13.718 -1.413 38.772 1.00 94.38 184 ALA A CA 1
ATOM 1493 C C . ALA A 1 184 ? -14.023 -2.581 37.825 1.00 94.38 184 ALA A C 1
ATOM 1495 O O . ALA A 1 184 ? -13.420 -2.677 36.763 1.00 94.38 184 ALA A O 1
ATOM 1496 N N . LYS A 1 185 ? -15.035 -3.405 38.118 1.00 93.88 185 LYS A N 1
ATOM 1497 C CA . LYS A 1 185 ? -15.491 -4.509 37.259 1.00 93.88 185 LYS A CA 1
ATOM 1498 C C . LYS A 1 185 ? -15.965 -4.018 35.892 1.00 93.88 185 LYS A C 1
ATOM 1500 O O . LYS A 1 185 ? -15.683 -4.651 34.878 1.00 93.88 185 LYS A O 1
ATOM 1505 N N . ARG A 1 186 ? -16.661 -2.875 35.829 1.00 92.75 186 ARG A N 1
ATOM 1506 C CA . ARG A 1 186 ? -17.063 -2.255 34.551 1.00 92.75 186 ARG A CA 1
ATOM 1507 C C . ARG A 1 186 ? -15.870 -1.737 33.759 1.00 92.75 186 ARG A C 1
ATOM 1509 O O . ARG A 1 186 ? -15.849 -1.924 32.545 1.00 92.75 186 ARG A O 1
ATOM 1516 N N . LEU A 1 187 ? -14.916 -1.090 34.428 1.00 95.44 187 LEU A N 1
ATOM 1517 C CA . LEU A 1 187 ? -13.690 -0.611 33.793 1.00 95.44 187 LEU A CA 1
ATOM 1518 C C . LEU A 1 187 ? -12.870 -1.789 33.261 1.00 95.44 187 LEU A C 1
ATOM 1520 O O . LEU A 1 187 ? -12.567 -1.821 32.073 1.00 95.44 187 LEU A O 1
ATOM 1524 N N . LYS A 1 188 ? -12.651 -2.808 34.095 1.00 96.62 188 LYS A N 1
ATOM 1525 C CA . LYS A 1 188 ? -11.962 -4.047 33.737 1.00 96.62 188 LYS A CA 1
ATOM 1526 C C . LYS A 1 188 ? -12.628 -4.735 32.548 1.00 96.62 188 LYS A C 1
ATOM 1528 O O . LYS A 1 188 ? -11.960 -5.012 31.566 1.00 96.62 188 LYS A O 1
ATOM 1533 N N . LYS A 1 189 ? -13.957 -4.902 32.551 1.00 96.31 189 LYS A N 1
ATOM 1534 C CA . LYS A 1 189 ? -14.691 -5.472 31.405 1.00 96.31 189 LYS A CA 1
ATOM 1535 C C . LYS A 1 189 ? -14.528 -4.635 30.129 1.00 96.31 189 LYS A C 1
ATOM 1537 O O . LYS A 1 189 ? -14.442 -5.179 29.027 1.00 96.31 189 LYS A O 1
ATOM 1542 N N . HIS A 1 190 ? -14.512 -3.308 30.240 1.00 96.56 190 HIS A N 1
ATOM 1543 C CA . HIS A 1 190 ? -14.251 -2.429 29.099 1.00 96.56 190 HIS A CA 1
ATOM 1544 C C . HIS A 1 190 ? -12.820 -2.608 28.566 1.00 96.56 190 HIS A C 1
ATOM 1546 O O . HIS A 1 190 ? -12.628 -2.739 27.360 1.00 96.56 190 HIS A O 1
ATOM 1552 N N . GLU A 1 191 ? -11.828 -2.679 29.447 1.00 97.12 191 GLU A N 1
ATOM 1553 C CA . GLU A 1 191 ? -10.432 -2.922 29.080 1.00 97.12 191 GLU A CA 1
ATOM 1554 C C . GLU A 1 191 ? -10.233 -4.314 28.479 1.00 97.12 191 GLU A C 1
ATOM 1556 O O . GLU A 1 191 ? -9.668 -4.418 27.397 1.00 97.12 191 GLU A O 1
ATOM 1561 N N . GLU A 1 192 ? -10.782 -5.364 29.090 1.00 97.12 192 GLU A N 1
ATOM 1562 C CA . GLU A 1 192 ? -10.776 -6.739 28.580 1.00 97.12 192 GLU A CA 1
ATOM 1563 C C . GLU A 1 192 ? -11.414 -6.823 27.191 1.00 97.12 192 GLU A C 1
ATOM 1565 O O . GLU A 1 192 ? -10.835 -7.404 26.278 1.00 97.12 192 GLU A O 1
ATOM 1570 N N . THR A 1 193 ? -12.575 -6.192 26.980 1.00 96.00 193 THR A N 1
ATOM 1571 C CA . THR A 1 193 ? -13.212 -6.176 25.650 1.00 96.00 193 THR A CA 1
ATOM 1572 C C . THR A 1 193 ? -12.415 -5.375 24.620 1.00 96.00 193 THR A C 1
ATOM 1574 O O . THR A 1 193 ? -12.463 -5.698 23.433 1.00 96.00 193 THR A O 1
ATOM 1577 N N . ASN A 1 194 ? -11.661 -4.354 25.031 1.00 96.25 194 ASN A N 1
ATOM 1578 C CA . ASN A 1 194 ? -10.757 -3.632 24.138 1.00 96.25 194 ASN A CA 1
ATOM 1579 C C . ASN A 1 194 ? -9.498 -4.441 23.825 1.00 96.25 194 ASN A C 1
ATOM 1581 O O . ASN A 1 194 ? -9.075 -4.464 22.673 1.00 96.25 194 ASN A O 1
ATOM 1585 N N . LEU A 1 195 ? -8.936 -5.130 24.818 1.00 94.75 195 LEU A N 1
ATOM 1586 C CA . LEU A 1 195 ? -7.796 -6.030 24.664 1.00 94.75 195 LEU A CA 1
ATOM 1587 C C . LEU A 1 195 ? -8.149 -7.208 23.755 1.00 94.75 195 LEU A C 1
ATOM 1589 O O . LEU A 1 195 ? -7.404 -7.480 22.823 1.00 94.75 195 LEU A O 1
ATOM 1593 N N . ALA A 1 196 ? -9.320 -7.819 23.938 1.00 95.19 196 ALA A N 1
ATOM 1594 C CA . ALA A 1 196 ? -9.812 -8.896 23.082 1.00 95.19 196 ALA A CA 1
ATOM 1595 C C . ALA A 1 196 ? -10.019 -8.452 21.621 1.00 95.19 196 ALA A C 1
ATOM 1597 O O . ALA A 1 196 ? -9.817 -9.237 20.700 1.00 95.19 196 ALA A O 1
ATOM 1598 N N . ARG A 1 197 ? -10.402 -7.186 21.383 1.00 93.69 197 ARG A N 1
ATOM 1599 C CA . ARG A 1 197 ? -10.512 -6.613 20.024 1.00 93.69 197 ARG A CA 1
ATOM 1600 C C . ARG A 1 197 ? -9.182 -6.112 19.458 1.00 93.69 197 ARG A C 1
ATOM 1602 O O . ARG A 1 197 ? -9.102 -5.828 18.261 1.00 93.69 197 ARG A O 1
ATOM 1609 N N . LYS A 1 198 ? -8.159 -5.919 20.293 1.00 94.38 198 LYS A N 1
ATOM 1610 C CA . LYS A 1 198 ? -6.870 -5.370 19.874 1.00 94.38 198 LYS A CA 1
ATOM 1611 C C . LYS A 1 198 ? -6.139 -6.429 19.061 1.00 94.38 198 LYS A C 1
ATOM 1613 O O . LYS A 1 198 ? -5.836 -7.503 19.564 1.00 94.38 198 LYS A O 1
ATOM 1618 N N . LEU A 1 199 ? -5.819 -6.102 17.810 1.00 94.25 199 LEU A N 1
ATOM 1619 C CA . LEU A 1 199 ? -5.068 -7.014 16.952 1.00 94.25 199 LEU A CA 1
ATOM 1620 C C . LEU A 1 199 ? -3.723 -7.365 17.601 1.00 94.25 199 LEU A C 1
ATOM 1622 O O . LEU A 1 199 ? -2.978 -6.474 18.050 1.00 94.25 199 LEU A O 1
ATOM 1626 N N . THR A 1 200 ? -3.390 -8.654 17.569 1.00 94.50 200 THR A N 1
ATOM 1627 C CA . THR A 1 200 ? -2.072 -9.137 17.985 1.00 94.50 200 THR A CA 1
ATOM 1628 C C . THR A 1 200 ? -0.978 -8.484 17.126 1.00 94.50 200 THR A C 1
ATOM 1630 O O . THR A 1 200 ? -1.260 -7.981 16.031 1.00 94.50 200 THR A O 1
ATOM 1633 N N . PRO A 1 201 ? 0.275 -8.401 17.608 1.00 94.56 201 PRO A N 1
ATOM 1634 C CA . PRO A 1 201 ? 1.377 -7.850 16.817 1.00 94.56 201 PRO A CA 1
ATOM 1635 C C . PRO A 1 201 ? 1.499 -8.511 15.436 1.00 94.56 201 PRO A C 1
ATOM 1637 O O . PRO A 1 201 ? 1.629 -7.809 14.435 1.00 94.56 201 PRO A O 1
ATOM 1640 N N . GLU A 1 202 ? 1.333 -9.831 15.378 1.00 94.00 202 GLU A N 1
ATOM 1641 C CA . GLU A 1 202 ? 1.347 -10.626 14.146 1.00 94.00 202 GLU A CA 1
ATOM 1642 C C . GLU A 1 202 ? 0.187 -10.268 13.213 1.00 94.00 202 GLU A C 1
ATOM 1644 O O . GLU A 1 202 ? 0.401 -9.973 12.040 1.00 94.00 202 GLU A O 1
ATOM 1649 N N . GLN A 1 203 ? -1.043 -10.179 13.731 1.00 93.75 203 GLN A N 1
ATOM 1650 C CA . GLN A 1 203 ? -2.203 -9.765 12.936 1.00 93.75 203 GLN A CA 1
ATOM 1651 C C . GLN A 1 203 ? -2.059 -8.333 12.407 1.00 93.75 203 GLN A C 1
ATOM 1653 O O . GLN A 1 203 ? -2.494 -8.028 11.294 1.00 93.75 203 GLN A O 1
ATOM 1658 N N . ARG A 1 204 ? -1.446 -7.432 13.186 1.00 93.12 204 ARG A N 1
ATOM 1659 C CA . ARG A 1 204 ? -1.136 -6.068 12.731 1.00 93.12 204 ARG A CA 1
ATOM 1660 C C . ARG A 1 204 ? -0.100 -6.080 11.615 1.00 93.12 204 ARG A C 1
ATOM 1662 O O . ARG A 1 204 ? -0.294 -5.358 10.638 1.00 93.12 204 ARG A O 1
ATOM 1669 N N . ALA A 1 205 ? 0.950 -6.888 11.744 1.00 90.56 205 ALA A N 1
ATOM 1670 C CA . ALA A 1 205 ? 1.970 -7.052 10.716 1.00 90.56 205 ALA A CA 1
ATOM 1671 C C . ALA A 1 205 ? 1.366 -7.626 9.427 1.00 90.56 205 ALA A C 1
ATOM 1673 O O . ALA A 1 205 ? 1.512 -7.006 8.380 1.00 90.56 205 ALA A O 1
ATOM 1674 N N . ALA A 1 206 ? 0.580 -8.702 9.511 1.00 91.62 206 ALA A N 1
ATOM 1675 C CA . ALA A 1 206 ? -0.104 -9.302 8.365 1.00 91.62 206 ALA A CA 1
ATOM 1676 C C . ALA A 1 206 ? -1.084 -8.327 7.691 1.00 91.62 206 ALA A C 1
ATOM 1678 O O . ALA A 1 206 ? -1.111 -8.201 6.469 1.00 91.62 206 ALA A O 1
ATOM 1679 N N . LYS A 1 207 ? -1.859 -7.562 8.475 1.00 91.62 207 LYS A N 1
ATOM 1680 C CA . LYS A 1 207 ? -2.759 -6.534 7.931 1.00 91.62 207 LYS A CA 1
ATOM 1681 C C . LYS A 1 207 ? -1.994 -5.390 7.257 1.00 91.62 207 LYS A C 1
ATOM 1683 O O . LYS A 1 207 ? -2.492 -4.842 6.276 1.00 91.62 207 LYS A O 1
ATOM 1688 N N . LYS A 1 208 ? -0.819 -5.013 7.778 1.00 88.25 208 LYS A N 1
ATOM 1689 C CA . LYS A 1 208 ? 0.059 -4.003 7.169 1.00 88.25 208 LYS A CA 1
ATOM 1690 C C . LYS A 1 208 ? 0.698 -4.535 5.886 1.00 88.25 208 LYS A C 1
ATOM 1692 O O . LYS A 1 208 ? 0.654 -3.825 4.892 1.00 88.25 208 LYS A O 1
ATOM 1697 N N . ALA A 1 209 ? 1.202 -5.768 5.902 1.00 88.19 209 ALA A N 1
ATOM 1698 C CA . ALA A 1 209 ? 1.758 -6.446 4.736 1.00 88.19 209 ALA A CA 1
ATOM 1699 C C . ALA A 1 209 ? 0.715 -6.534 3.618 1.00 88.19 209 ALA A C 1
ATOM 1701 O O . ALA A 1 209 ? 0.945 -6.005 2.546 1.00 88.19 209 ALA A O 1
ATOM 1702 N N . ARG A 1 210 ? -0.498 -7.025 3.907 1.00 87.62 210 ARG A N 1
ATOM 1703 C CA . ARG A 1 210 ? -1.600 -7.081 2.930 1.00 87.62 210 ARG A CA 1
ATOM 1704 C C . ARG A 1 210 ? -2.052 -5.710 2.417 1.00 87.62 210 ARG A C 1
ATOM 1706 O O . ARG A 1 210 ? -2.614 -5.617 1.340 1.00 87.62 210 ARG A O 1
ATOM 1713 N N . LYS A 1 211 ? -1.902 -4.647 3.214 1.00 84.62 211 LYS A N 1
ATOM 1714 C CA . LYS A 1 211 ? -2.221 -3.283 2.760 1.00 84.62 211 LYS A CA 1
ATOM 1715 C C . LYS A 1 211 ? -1.178 -2.769 1.764 1.00 84.62 211 LYS A C 1
ATOM 1717 O O . LYS A 1 211 ? -1.528 -1.961 0.917 1.00 84.62 211 LYS A O 1
ATOM 1722 N N . LEU A 1 212 ? 0.078 -3.148 1.972 1.00 82.44 212 LEU A N 1
ATOM 1723 C CA . LEU A 1 212 ? 1.234 -2.625 1.254 1.00 82.44 212 LEU A CA 1
ATOM 1724 C C . LEU A 1 212 ? 1.597 -3.472 0.037 1.00 82.44 212 LEU A C 1
ATOM 1726 O O . LEU A 1 212 ? 2.147 -2.957 -0.921 1.00 82.44 212 LEU A O 1
ATOM 1730 N N . GLN A 1 213 ? 1.269 -4.759 0.087 1.00 81.25 213 GLN A N 1
ATOM 1731 C CA . GLN A 1 213 ? 1.275 -5.640 -1.060 1.00 81.25 213 GLN A CA 1
ATOM 1732 C C . GLN A 1 213 ? 0.131 -5.215 -1.976 1.00 81.25 213 GLN A C 1
ATOM 1734 O O . GLN A 1 213 ? -1.041 -5.496 -1.717 1.00 81.25 213 GLN A O 1
ATOM 1739 N N . GLU A 1 214 ? 0.487 -4.460 -3.000 1.00 71.31 214 GLU A N 1
ATOM 1740 C CA . GLU A 1 214 ? -0.435 -4.026 -4.034 1.00 71.31 214 GLU A CA 1
ATOM 1741 C C . GLU A 1 214 ? -0.601 -5.119 -5.087 1.00 71.31 214 GLU A C 1
ATOM 1743 O O . GLU A 1 214 ? 0.265 -5.977 -5.265 1.00 71.31 214 GLU A O 1
ATOM 1748 N N . ASP A 1 215 ? -1.753 -5.116 -5.757 1.00 69.44 215 ASP A N 1
ATOM 1749 C CA . ASP A 1 215 ? -2.017 -6.081 -6.813 1.00 69.44 215 ASP A CA 1
ATOM 1750 C C . ASP A 1 215 ? -1.276 -5.674 -8.091 1.00 69.44 215 ASP A C 1
ATOM 1752 O O . ASP A 1 215 ? -1.718 -4.809 -8.846 1.00 69.44 215 ASP A O 1
ATOM 1756 N N . THR A 1 216 ? -0.127 -6.304 -8.311 1.00 73.44 216 THR A N 1
ATOM 1757 C CA . THR A 1 216 ? 0.695 -6.166 -9.519 1.00 73.44 216 THR A CA 1
ATOM 1758 C C . THR A 1 216 ? 0.181 -7.047 -10.675 1.00 73.44 216 THR A C 1
ATOM 1760 O O . THR A 1 216 ? 0.731 -7.016 -11.773 1.00 73.44 216 THR A O 1
ATOM 1763 N N . SER A 1 217 ? -0.894 -7.825 -10.471 1.00 71.31 217 SER A N 1
ATOM 1764 C CA . SER A 1 217 ? -1.373 -8.819 -11.447 1.00 71.31 217 SER A CA 1
ATOM 1765 C C . SER A 1 217 ? -1.921 -8.204 -12.737 1.00 71.31 217 SER A C 1
ATOM 1767 O O . SER A 1 217 ? -1.788 -8.801 -13.800 1.00 71.31 217 SER A O 1
ATOM 1769 N N . GLY A 1 218 ? -2.534 -7.018 -12.673 1.00 70.06 218 GLY A N 1
ATOM 1770 C CA . GLY A 1 218 ? -3.051 -6.331 -13.866 1.00 70.06 218 GLY A CA 1
ATOM 1771 C C . GLY A 1 218 ? -2.047 -5.406 -14.554 1.00 70.06 218 GLY A C 1
ATOM 1772 O O . GLY A 1 218 ? -2.395 -4.759 -15.539 1.00 70.06 218 GLY A O 1
ATOM 1773 N N . GLY A 1 219 ? -0.822 -5.317 -14.036 1.00 80.75 219 GLY A N 1
ATOM 1774 C CA . GLY A 1 219 ? 0.233 -4.460 -14.564 1.00 80.75 219 GLY A CA 1
ATOM 1775 C C . GLY A 1 219 ? 1.156 -3.940 -13.467 1.00 80.75 219 GLY A C 1
ATOM 1776 O O . GLY A 1 219 ? 0.754 -3.784 -12.314 1.00 80.75 219 GLY A O 1
ATOM 1777 N N . VAL A 1 220 ? 2.399 -3.652 -13.849 1.00 88.56 220 VAL A N 1
ATOM 1778 C CA . VAL A 1 220 ? 3.432 -3.121 -12.954 1.00 88.56 220 VAL A CA 1
ATOM 1779 C C . VAL A 1 220 ? 3.718 -1.676 -13.345 1.00 88.56 220 VAL A C 1
ATOM 1781 O O . VAL A 1 220 ? 3.915 -1.371 -14.521 1.00 88.56 220 VAL A O 1
ATOM 1784 N N . TYR A 1 221 ? 3.753 -0.778 -12.368 1.00 90.62 221 TYR A N 1
ATOM 1785 C CA . TYR A 1 221 ? 4.212 0.590 -12.559 1.00 90.62 221 TYR A CA 1
ATOM 1786 C C . TYR A 1 221 ? 5.720 0.638 -12.372 1.00 90.62 221 TYR A C 1
ATOM 1788 O O . TYR A 1 221 ? 6.227 0.205 -11.342 1.00 90.62 221 TYR A O 1
ATOM 1796 N N . VAL A 1 222 ? 6.429 1.185 -13.359 1.00 94.00 222 VAL A N 1
ATOM 1797 C CA . VAL A 1 222 ? 7.888 1.315 -13.337 1.00 94.00 222 VAL A CA 1
ATOM 1798 C C . VAL A 1 222 ? 8.262 2.791 -13.243 1.00 94.00 222 VAL A C 1
ATOM 1800 O O . VAL A 1 222 ? 7.833 3.607 -14.059 1.00 94.00 222 VAL A O 1
ATOM 1803 N N . ALA A 1 223 ? 9.086 3.134 -12.259 1.00 95.00 223 ALA A N 1
ATOM 1804 C CA . ALA A 1 223 ? 9.685 4.446 -12.089 1.00 95.00 223 ALA A CA 1
ATOM 1805 C C . ALA A 1 223 ? 11.203 4.351 -12.267 1.00 95.00 223 ALA A C 1
ATOM 1807 O O . ALA A 1 223 ? 11.867 3.506 -11.665 1.00 95.00 223 ALA A O 1
ATOM 1808 N N . VAL A 1 224 ? 11.761 5.248 -13.079 1.00 96.69 224 VAL A N 1
ATOM 1809 C CA . VAL A 1 224 ? 13.203 5.329 -13.331 1.00 96.69 224 VAL A CA 1
ATOM 1810 C C . VAL A 1 224 ? 13.713 6.682 -12.859 1.00 96.69 224 VAL A C 1
ATOM 1812 O O . VAL A 1 224 ? 13.274 7.727 -13.338 1.00 96.69 224 VAL A O 1
ATOM 1815 N N . TYR A 1 225 ? 14.662 6.666 -11.928 1.00 96.25 225 TYR A N 1
ATOM 1816 C CA . TYR A 1 225 ? 15.296 7.864 -11.394 1.00 96.25 225 TYR A CA 1
ATOM 1817 C C . TYR A 1 225 ? 16.756 7.944 -11.816 1.00 96.25 225 TYR A C 1
ATOM 1819 O O . TYR A 1 225 ? 17.498 6.963 -11.762 1.00 96.25 225 TYR A O 1
ATOM 1827 N N . ARG A 1 226 ? 17.180 9.159 -12.164 1.00 95.25 226 ARG A N 1
ATOM 1828 C CA . ARG A 1 226 ? 18.576 9.506 -12.423 1.00 95.25 226 ARG A CA 1
ATOM 1829 C C . ARG A 1 226 ? 19.143 10.268 -11.230 1.00 95.25 226 ARG A C 1
ATOM 1831 O O . ARG A 1 226 ? 18.631 11.331 -10.886 1.00 95.25 226 ARG A O 1
ATOM 1838 N N . VAL A 1 227 ? 20.224 9.770 -10.638 1.00 94.62 227 VAL A N 1
ATOM 1839 C CA . VAL A 1 227 ? 20.919 10.407 -9.510 1.00 94.62 227 VAL A CA 1
ATOM 1840 C C . VAL A 1 227 ? 22.387 10.600 -9.867 1.00 94.62 227 VAL A C 1
ATOM 1842 O O . VAL A 1 227 ? 23.055 9.652 -10.258 1.00 94.62 227 VAL A O 1
ATOM 1845 N N . THR A 1 228 ? 22.912 11.814 -9.718 1.00 93.12 228 THR A N 1
ATOM 1846 C CA . THR A 1 228 ? 24.319 12.117 -10.037 1.00 93.12 228 THR A CA 1
ATOM 1847 C C . THR A 1 228 ? 25.281 11.373 -9.114 1.00 93.12 228 THR A C 1
ATOM 1849 O O . THR A 1 228 ? 26.124 10.625 -9.588 1.00 93.12 228 THR A O 1
ATOM 1852 N N . ASP A 1 229 ? 25.092 11.480 -7.797 1.00 90.56 229 ASP A N 1
ATOM 1853 C CA . ASP A 1 229 ? 25.909 10.778 -6.806 1.00 90.56 229 ASP A CA 1
ATOM 1854 C C . ASP A 1 229 ? 25.047 10.044 -5.770 1.00 90.56 229 ASP A C 1
ATOM 1856 O O . ASP A 1 229 ? 24.261 10.641 -5.027 1.00 90.56 229 ASP A O 1
ATOM 1860 N N . LEU A 1 230 ? 25.219 8.723 -5.711 1.00 91.06 230 LEU A N 1
ATOM 1861 C CA . LEU A 1 230 ? 24.610 7.844 -4.719 1.00 91.06 230 LEU A CA 1
ATOM 1862 C C . LEU A 1 230 ? 25.674 7.164 -3.847 1.00 91.06 230 LEU A C 1
ATOM 1864 O O . LEU A 1 230 ? 25.423 6.102 -3.300 1.00 91.06 230 LEU A O 1
ATOM 1868 N N . SER A 1 231 ? 26.868 7.734 -3.682 1.00 91.31 231 SER A N 1
ATOM 1869 C CA . SER A 1 231 ? 27.955 7.096 -2.921 1.00 91.31 231 SER A CA 1
ATOM 1870 C C . SER A 1 231 ? 27.668 6.988 -1.419 1.00 91.31 231 SER A C 1
ATOM 1872 O O . SER A 1 231 ? 28.118 6.043 -0.772 1.00 91.31 231 SER A O 1
ATOM 1874 N N . HIS A 1 232 ? 26.868 7.908 -0.866 1.00 94.25 232 HIS A N 1
ATOM 1875 C CA . HIS A 1 232 ? 26.585 7.981 0.569 1.00 94.25 232 HIS A CA 1
ATOM 1876 C C . HIS A 1 232 ? 25.855 6.721 1.100 1.00 94.25 232 HIS A C 1
ATOM 1878 O O . HIS A 1 232 ? 24.688 6.503 0.746 1.00 94.25 232 HIS A O 1
ATOM 1884 N N . PRO A 1 233 ? 26.445 5.947 2.040 1.00 95.31 233 PRO A N 1
ATOM 1885 C CA . PRO A 1 233 ? 25.887 4.670 2.508 1.00 95.31 233 PRO A CA 1
ATOM 1886 C C . PRO A 1 233 ? 24.463 4.770 3.066 1.00 95.31 233 PRO A C 1
ATOM 1888 O O . PRO A 1 233 ? 23.599 3.973 2.714 1.00 95.31 233 PRO A O 1
ATOM 1891 N N . ALA A 1 234 ? 24.167 5.803 3.863 1.00 96.25 234 ALA A N 1
ATOM 1892 C CA . ALA A 1 234 ? 22.821 5.978 4.417 1.00 96.25 234 ALA A CA 1
ATOM 1893 C C . ALA A 1 234 ? 21.740 6.230 3.348 1.00 96.25 234 ALA A C 1
ATOM 1895 O O . ALA A 1 234 ? 20.586 5.861 3.551 1.00 96.25 234 ALA A O 1
ATOM 1896 N N . LYS A 1 235 ? 22.084 6.853 2.208 1.00 94.19 235 LYS A N 1
ATOM 1897 C CA . LYS A 1 235 ? 21.126 7.076 1.114 1.00 94.19 235 LYS A CA 1
ATOM 1898 C C . LYS A 1 235 ? 20.868 5.769 0.365 1.00 94.19 235 LYS A C 1
ATOM 1900 O O . LYS A 1 235 ? 19.706 5.449 0.140 1.00 94.19 235 LYS A O 1
ATOM 1905 N N . LYS A 1 236 ? 21.918 4.983 0.081 1.00 93.81 236 LYS A N 1
ATOM 1906 C CA . LYS A 1 236 ? 21.788 3.626 -0.484 1.00 93.81 236 LYS A CA 1
ATOM 1907 C C . LYS A 1 236 ? 20.895 2.743 0.389 1.00 93.81 236 LYS A C 1
ATOM 1909 O O . LYS A 1 236 ? 19.928 2.180 -0.107 1.00 93.81 236 LYS A O 1
ATOM 1914 N N . PHE A 1 237 ? 21.157 2.722 1.697 1.00 95.69 237 PHE A N 1
ATOM 1915 C CA . PHE A 1 237 ? 20.364 1.957 2.658 1.00 95.69 237 PHE A CA 1
ATOM 1916 C C . PHE A 1 237 ? 18.892 2.385 2.673 1.00 95.69 237 PHE A C 1
ATOM 1918 O O . PHE A 1 237 ? 18.011 1.535 2.701 1.00 95.69 237 PHE A O 1
ATOM 1925 N N . LYS A 1 238 ? 18.600 3.694 2.612 1.00 96.12 238 LYS A N 1
ATOM 1926 C CA . LYS A 1 238 ? 17.215 4.185 2.525 1.00 96.12 238 LYS A CA 1
ATOM 1927 C C . LYS A 1 238 ? 16.517 3.707 1.256 1.00 96.12 238 LYS A C 1
ATOM 1929 O O . LYS A 1 238 ? 15.380 3.266 1.348 1.00 96.12 238 LYS A O 1
ATOM 1934 N N . VAL A 1 239 ? 17.175 3.788 0.099 1.00 94.88 239 VAL A N 1
ATOM 1935 C CA . VAL A 1 239 ? 16.605 3.311 -1.172 1.00 94.88 239 VAL A CA 1
ATOM 1936 C C . VAL A 1 239 ? 16.305 1.814 -1.084 1.00 94.88 239 VAL A C 1
ATOM 1938 O O . VAL A 1 239 ? 15.177 1.403 -1.339 1.00 94.88 239 VAL A O 1
ATOM 1941 N N . GLU A 1 240 ? 17.273 1.016 -0.633 1.00 94.62 240 GLU A N 1
ATOM 1942 C CA . GLU A 1 240 ? 17.131 -0.438 -0.531 1.00 94.62 240 GLU A CA 1
ATOM 1943 C C . GLU A 1 240 ? 16.060 -0.859 0.488 1.00 94.62 240 GLU A C 1
ATOM 1945 O O . GLU A 1 240 ? 15.189 -1.675 0.188 1.00 94.62 240 GLU A O 1
ATOM 1950 N N . MET A 1 241 ? 16.095 -0.296 1.700 1.00 95.94 241 MET A N 1
ATOM 1951 C CA . MET A 1 241 ? 15.148 -0.662 2.752 1.00 95.94 241 MET A CA 1
ATOM 1952 C C . MET A 1 241 ? 13.739 -0.171 2.459 1.00 95.94 241 MET A C 1
ATOM 1954 O O . MET A 1 241 ? 12.795 -0.895 2.753 1.00 95.94 241 MET A O 1
ATOM 1958 N N . ASN A 1 242 ? 13.572 1.020 1.880 1.00 94.94 242 ASN A N 1
ATOM 1959 C CA . ASN A 1 242 ? 12.241 1.504 1.523 1.00 94.94 242 ASN A CA 1
ATOM 1960 C C . ASN A 1 242 ? 11.632 0.658 0.402 1.00 94.94 242 ASN A C 1
ATOM 1962 O O . ASN A 1 242 ? 10.459 0.309 0.504 1.00 94.94 242 ASN A O 1
ATOM 1966 N N . ALA A 1 243 ? 12.422 0.270 -0.607 1.00 93.62 243 ALA A N 1
ATOM 1967 C CA . ALA A 1 243 ? 11.959 -0.640 -1.652 1.00 93.62 243 ALA A CA 1
ATOM 1968 C C . ALA A 1 243 ? 11.487 -1.975 -1.050 1.00 93.62 243 ALA A C 1
ATOM 1970 O O . ALA A 1 243 ? 10.346 -2.377 -1.264 1.00 93.62 243 ALA A O 1
ATOM 1971 N N . LYS A 1 244 ? 12.298 -2.591 -0.176 1.00 92.00 244 LYS A N 1
ATOM 1972 C CA . LYS A 1 244 ? 11.929 -3.829 0.539 1.00 92.00 244 LYS A CA 1
ATOM 1973 C C . LYS A 1 244 ? 10.690 -3.667 1.419 1.00 92.00 244 LYS A C 1
ATOM 1975 O O . LYS A 1 244 ? 9.826 -4.535 1.430 1.00 92.00 244 LYS A O 1
ATOM 1980 N N . GLN A 1 245 ? 10.600 -2.574 2.177 1.00 91.00 245 GLN A N 1
ATOM 1981 C CA . GLN A 1 245 ? 9.480 -2.330 3.085 1.00 91.00 245 GLN A CA 1
ATOM 1982 C C . GLN A 1 245 ? 8.165 -2.158 2.335 1.00 91.00 245 GLN A C 1
ATOM 1984 O O . GLN A 1 245 ? 7.155 -2.616 2.851 1.00 91.00 245 GLN A O 1
ATOM 1989 N N . ILE A 1 246 ? 8.183 -1.508 1.166 1.00 90.94 246 ILE A N 1
ATOM 1990 C CA . ILE A 1 246 ? 7.003 -1.196 0.342 1.00 90.94 246 ILE A CA 1
ATOM 1991 C C . ILE A 1 246 ? 6.703 -2.316 -0.675 1.00 90.94 246 ILE A C 1
ATOM 1993 O O . ILE A 1 246 ? 5.747 -2.214 -1.426 1.00 90.94 246 ILE A O 1
ATOM 1997 N N . TYR A 1 247 ? 7.453 -3.425 -0.653 1.00 90.12 247 TYR A N 1
ATOM 1998 C CA . TYR A 1 247 ? 7.326 -4.525 -1.621 1.00 90.12 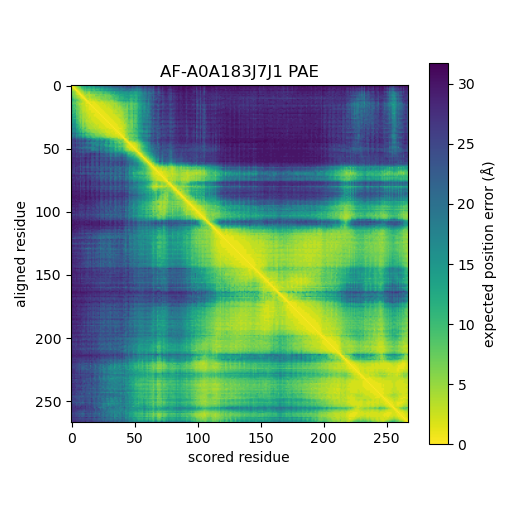247 TYR A CA 1
ATOM 1999 C C . TYR A 1 247 ? 7.527 -4.082 -3.078 1.00 90.12 247 TYR A C 1
ATOM 2001 O O . TYR A 1 247 ? 6.904 -4.618 -3.989 1.00 90.12 247 TYR A O 1
ATOM 2009 N N . LEU A 1 248 ? 8.419 -3.115 -3.292 1.00 91.94 248 LEU A N 1
ATOM 2010 C CA . LEU A 1 248 ? 8.855 -2.718 -4.624 1.00 91.94 248 LEU A CA 1
ATOM 2011 C C . LEU A 1 248 ? 10.041 -3.581 -5.058 1.00 91.94 248 LEU A C 1
ATOM 2013 O O . LEU A 1 248 ? 10.951 -3.846 -4.264 1.00 91.94 248 LEU A O 1
ATOM 2017 N N . THR A 1 249 ? 10.048 -3.983 -6.322 1.00 92.31 249 THR A N 1
ATOM 2018 C CA . THR A 1 249 ? 11.170 -4.668 -6.968 1.00 92.31 249 THR A CA 1
ATOM 2019 C C . THR A 1 249 ? 11.933 -3.695 -7.865 1.00 92.31 249 THR A C 1
ATOM 2021 O O . THR A 1 249 ? 11.587 -2.518 -7.965 1.00 92.31 249 THR A O 1
ATOM 2024 N N . GLY A 1 250 ? 13.049 -4.134 -8.443 1.00 94.19 250 GLY A N 1
ATOM 2025 C CA . GLY A 1 250 ? 13.863 -3.307 -9.331 1.00 94.19 250 GLY A CA 1
ATOM 2026 C C . GLY A 1 250 ? 15.358 -3.419 -9.065 1.00 94.19 250 GLY A C 1
ATOM 2027 O O . GLY A 1 250 ? 15.834 -4.365 -8.436 1.00 94.19 250 GLY A O 1
ATOM 2028 N N . THR A 1 251 ? 16.119 -2.452 -9.575 1.00 94.81 251 THR A N 1
ATOM 2029 C CA . THR A 1 251 ? 17.583 -2.477 -9.535 1.00 94.81 251 THR A CA 1
ATOM 2030 C C . THR A 1 251 ? 18.192 -1.084 -9.431 1.00 94.81 251 THR A C 1
ATOM 2032 O O . THR A 1 251 ? 17.618 -0.086 -9.868 1.00 94.81 251 THR A O 1
ATOM 2035 N N . VAL A 1 252 ? 19.394 -1.018 -8.861 1.00 95.12 252 VAL A N 1
ATOM 2036 C CA . VAL A 1 252 ? 20.203 0.200 -8.794 1.00 95.12 252 VAL A CA 1
ATOM 2037 C C . VAL A 1 252 ? 21.504 -0.042 -9.541 1.00 95.12 252 VAL A C 1
ATOM 2039 O O . VAL A 1 252 ? 22.343 -0.829 -9.108 1.00 95.12 252 VAL A O 1
ATOM 2042 N N . VAL A 1 253 ? 21.691 0.672 -10.646 1.00 94.38 253 VAL A N 1
ATOM 2043 C CA . VAL A 1 253 ? 22.928 0.660 -11.426 1.00 94.38 253 VAL A CA 1
ATOM 2044 C C . VAL A 1 253 ? 23.789 1.833 -10.980 1.00 94.38 253 VAL A C 1
ATOM 2046 O O . VAL A 1 253 ? 23.381 2.993 -11.078 1.00 94.38 253 VAL A O 1
ATOM 2049 N N . LEU A 1 254 ? 24.985 1.529 -10.475 1.00 93.00 254 LEU A N 1
ATOM 2050 C CA . LEU A 1 254 ? 25.944 2.534 -10.030 1.00 93.00 254 LEU A CA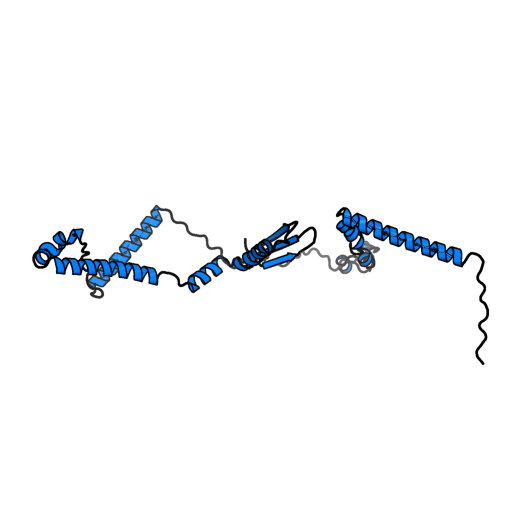 1
ATOM 2051 C C . LEU A 1 254 ? 26.959 2.832 -11.136 1.00 93.00 254 LEU A C 1
ATOM 2053 O O . LEU A 1 254 ? 27.632 1.929 -11.634 1.00 93.00 254 LEU A O 1
ATOM 2057 N N . HIS A 1 255 ? 27.109 4.108 -11.476 1.00 91.19 255 HIS A N 1
ATOM 2058 C CA . HIS A 1 255 ? 28.124 4.593 -12.408 1.00 91.19 255 HIS A CA 1
ATOM 2059 C C . HIS A 1 255 ? 28.781 5.855 -11.846 1.00 91.19 255 HIS A C 1
ATOM 2061 O O . HIS A 1 255 ? 28.231 6.503 -10.959 1.00 91.19 255 HIS A O 1
ATOM 2067 N N . LYS A 1 256 ? 29.961 6.213 -12.364 1.00 85.88 256 LYS A N 1
ATOM 2068 C CA . LYS A 1 256 ? 30.747 7.342 -11.840 1.00 85.88 256 LYS A CA 1
ATOM 2069 C C . LYS A 1 256 ? 30.012 8.682 -11.945 1.00 85.88 256 LYS A C 1
ATOM 2071 O O . LYS A 1 256 ? 30.088 9.465 -11.008 1.00 85.88 256 LYS A O 1
ATOM 2076 N N . ASP A 1 257 ? 29.272 8.887 -13.034 1.00 84.75 257 ASP A N 1
ATOM 2077 C CA . ASP A 1 257 ? 28.622 10.174 -13.324 1.00 84.75 257 ASP A CA 1
ATOM 2078 C C . ASP A 1 257 ? 27.087 10.118 -13.227 1.00 84.75 257 ASP A C 1
ATOM 2080 O O . ASP A 1 257 ? 26.431 11.132 -12.978 1.00 84.75 257 ASP A O 1
ATOM 2084 N N . ILE A 1 258 ? 26.490 8.940 -13.458 1.00 92.06 258 ILE A N 1
ATOM 2085 C CA . ILE A 1 258 ? 25.034 8.759 -13.520 1.00 92.06 258 ILE A CA 1
ATOM 2086 C C . ILE A 1 258 ? 24.627 7.433 -12.881 1.00 92.06 258 ILE A C 1
ATOM 2088 O O . ILE A 1 258 ? 24.794 6.366 -13.459 1.00 92.06 258 ILE A O 1
ATOM 2092 N N . ASN A 1 259 ? 23.995 7.499 -11.719 1.00 93.19 259 ASN A N 1
ATOM 2093 C CA . ASN A 1 259 ? 23.359 6.350 -11.092 1.00 93.19 259 ASN A CA 1
ATOM 2094 C C . ASN A 1 259 ? 21.900 6.256 -11.551 1.00 93.19 259 ASN A C 1
ATOM 2096 O O . ASN A 1 259 ? 21.182 7.261 -11.565 1.00 93.19 259 ASN A O 1
ATOM 2100 N N . LEU A 1 260 ? 21.459 5.052 -11.904 1.00 95.81 260 LEU A N 1
ATOM 2101 C CA . LEU A 1 260 ? 20.084 4.774 -12.313 1.00 95.81 260 LEU A CA 1
ATOM 2102 C C . LEU A 1 260 ? 19.412 3.902 -11.262 1.00 95.81 260 LEU A C 1
ATOM 2104 O O . LEU A 1 260 ? 19.946 2.868 -10.871 1.00 95.81 260 LEU A O 1
ATOM 2108 N N . ILE A 1 261 ? 18.241 4.325 -10.808 1.00 96.31 261 ILE A N 1
ATOM 2109 C CA . ILE A 1 261 ? 17.409 3.574 -9.871 1.00 96.31 261 ILE A CA 1
ATOM 2110 C C . ILE A 1 261 ? 16.126 3.229 -10.617 1.00 96.31 261 ILE A C 1
ATOM 2112 O O . ILE A 1 261 ? 15.342 4.122 -10.929 1.00 96.31 261 ILE A O 1
ATOM 2116 N N . VAL A 1 262 ? 15.934 1.949 -10.912 1.00 96.88 262 VAL A N 1
ATOM 2117 C CA . VAL A 1 262 ? 14.713 1.410 -11.510 1.00 96.88 262 VAL A CA 1
ATOM 2118 C C . VAL A 1 262 ? 13.928 0.748 -10.394 1.00 96.88 262 VAL A C 1
ATOM 2120 O O . VAL A 1 262 ? 14.463 -0.111 -9.696 1.00 96.88 262 VAL A O 1
ATOM 2123 N N . VAL A 1 263 ? 12.683 1.162 -10.214 1.00 95.62 263 VAL A N 1
ATOM 2124 C CA . VAL A 1 263 ? 11.775 0.601 -9.218 1.00 95.62 263 VAL A CA 1
ATOM 2125 C C . VAL A 1 263 ? 10.488 0.224 -9.917 1.00 95.62 263 VAL A C 1
ATOM 2127 O O . VAL A 1 263 ? 9.964 1.010 -10.699 1.00 95.62 263 VAL A O 1
ATOM 2130 N N . GLU A 1 264 ? 9.980 -0.960 -9.636 1.00 93.38 264 GLU A N 1
ATOM 2131 C CA . GLU A 1 264 ? 8.742 -1.467 -10.197 1.00 93.38 264 GLU A CA 1
ATOM 2132 C C . GLU A 1 264 ? 7.841 -1.991 -9.068 1.00 93.38 264 GLU A C 1
ATOM 2134 O O . GLU A 1 264 ? 8.316 -2.512 -8.055 1.00 93.38 264 GLU A O 1
ATOM 2139 N N . GLY A 1 265 ? 6.533 -1.801 -9.197 1.00 91.12 265 GLY A N 1
A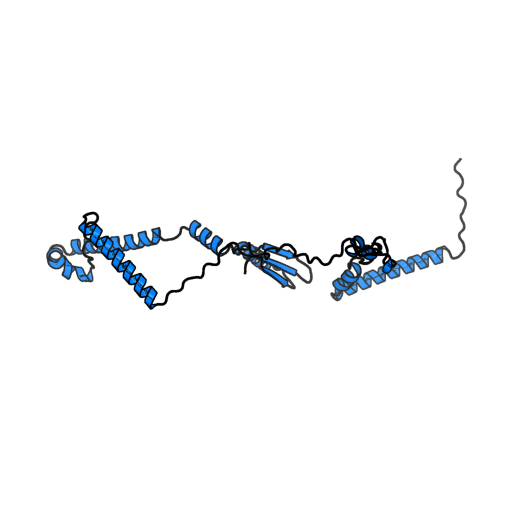TOM 2140 C CA . GLY A 1 265 ? 5.567 -2.254 -8.203 1.00 91.12 265 GLY A CA 1
ATOM 2141 C C . GLY A 1 265 ? 4.156 -1.778 -8.513 1.00 91.12 265 GLY A C 1
ATOM 2142 O O . GLY A 1 265 ? 3.824 -1.486 -9.662 1.00 91.12 265 GLY A O 1
ATOM 2143 N N . GLY A 1 266 ? 3.309 -1.718 -7.489 1.00 84.44 266 GLY A N 1
ATOM 2144 C CA . GLY A 1 266 ? 2.014 -1.055 -7.611 1.00 84.44 266 GLY A CA 1
ATOM 2145 C C . GLY A 1 266 ? 2.133 0.481 -7.662 1.00 84.44 266 GLY A C 1
ATOM 2146 O O . GLY A 1 266 ? 3.231 1.026 -7.794 1.00 84.44 266 GLY A O 1
ATOM 2147 N N . LYS A 1 267 ? 0.992 1.174 -7.642 1.00 79.12 267 LYS A N 1
ATOM 2148 C CA . LYS A 1 267 ? 0.886 2.618 -7.901 1.00 79.12 267 LYS A CA 1
ATOM 2149 C C . LYS A 1 267 ? 0.912 3.463 -6.631 1.00 79.12 267 LYS A C 1
ATOM 2151 O O . LYS A 1 267 ? 0.015 3.278 -5.783 1.00 79.12 267 LYS A O 1
#

Mean predicted aligned error: 15.51 Å

Nearest PDB structures (foldseek):
  8qo9-assembly1_J  TM=9.398E-01  e=2.210E-20  Homo sapiens
  8h6l-assembly1_4B  TM=9.087E-01  e=4.186E-20  Homo sapiens
  8qpe-assembly1_J  TM=9.491E-01  e=3.212E-17  Homo sapiens
  6qx9-assembly1_4A  TM=9.513E-01  e=3.403E-15  Homo sapiens
  5gap-assembly1_G  TM=7.782E-01  e=5.208E-08  Saccharomyces cerevisiae